Protein AF-A0A2T3IF01-F1 (afdb_monomer)

Mean predicted aligned error: 9.15 Å

Radius of gyration: 18.6 Å; Cα contacts (8 Å, |Δi|>4): 290; chains: 1; bounding box: 47×46×53 Å

InterPro domains:
  IPR059415 Domain of unknown function DUF8371 [PF28130] (29-90)

Nearest PDB structures (foldseek):
  1rpl-assembly1_A  TM=3.818E-01  e=1.673E-02  Rattus norvegicus
  5j0t-assembly1_A  TM=3.946E-01  e=1.189E-01  Homo sapiens
  4z6f-assembly1_A  TM=3.148E-01  e=7.636E-02  Homo sapiens
  4jwm-assembly1_A  TM=3.270E-01  e=1.350E-01  Homo sapiens
  6nky-assembly1_A  TM=3.144E-01  e=1.632E-01  Homo sapiens

pLDDT: mean 80.03, std 16.96, range [38.38, 96.44]

Foldseek 3Di:
DCLVVVVVPDDPPDPCVNVPFLNVLVVVLVVVCVVCVVPPQWDKDAQDDFAPGTFRIWIDRNPHTQATEHEDEAEPPDQLLVRLLVSVCVQPVRNVPPDDLDDDHAHAYEYEYEYEVDDLVVNVVSNVCSQVVSCVVVVWDKDFDDDDPFWTKIKTWDDCVVVVGDIDIHIYIYGYHYPCPCVVVVVVVVVVD

Structure (mmCIF, N/CA/C/O backbone):
data_AF-A0A2T3IF01-F1
#
_entry.id   AF-A0A2T3IF01-F1
#
loop_
_atom_site.group_PDB
_atom_site.id
_atom_site.type_symbol
_atom_site.label_atom_id
_atom_site.label_alt_id
_atom_site.label_comp_id
_atom_site.label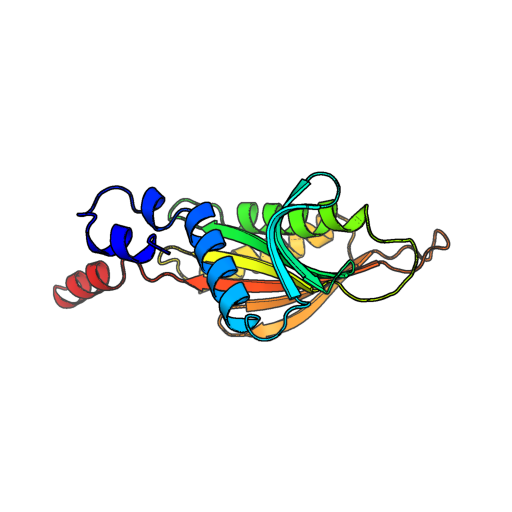_asym_id
_atom_site.label_entity_id
_atom_site.label_seq_id
_atom_site.pdbx_PDB_ins_code
_atom_site.Cartn_x
_atom_site.Cartn_y
_atom_site.Cartn_z
_atom_site.occupancy
_atom_site.B_iso_or_equiv
_atom_site.auth_seq_id
_atom_site.auth_comp_id
_atom_site.auth_asym_id
_atom_site.auth_atom_id
_atom_site.pdbx_PDB_model_num
ATOM 1 N N . ASN A 1 1 ? -5.914 -18.138 19.432 1.00 41.28 1 ASN A N 1
ATOM 2 C CA . ASN A 1 1 ? -7.135 -17.420 19.002 1.00 41.28 1 ASN A CA 1
ATOM 3 C C . ASN A 1 1 ? -7.819 -16.728 20.190 1.00 41.28 1 ASN A C 1
ATOM 5 O O . ASN A 1 1 ? -8.964 -17.024 20.481 1.00 41.28 1 ASN A O 1
ATOM 9 N N . ASN A 1 2 ? -7.128 -15.817 20.896 1.00 38.38 2 ASN A N 1
ATOM 10 C CA . ASN A 1 2 ? -7.666 -15.162 22.110 1.00 38.38 2 ASN A CA 1
ATOM 11 C C . ASN A 1 2 ? -7.619 -13.623 22.082 1.00 38.38 2 ASN A C 1
ATOM 13 O O . ASN A 1 2 ? -8.047 -12.986 23.041 1.00 38.38 2 ASN A O 1
ATOM 17 N N . THR A 1 3 ? -7.156 -13.010 20.991 1.00 47.34 3 THR A N 1
ATOM 18 C CA . THR A 1 3 ? -6.983 -11.552 20.898 1.00 47.34 3 THR A CA 1
ATOM 19 C C . THR A 1 3 ? -8.319 -10.808 21.006 1.00 47.34 3 THR A C 1
ATOM 21 O O . THR A 1 3 ? -8.426 -9.841 21.751 1.00 47.34 3 THR A O 1
ATOM 24 N N . LEU A 1 4 ? -9.383 -11.329 20.381 1.00 44.78 4 LEU A N 1
ATOM 25 C CA . LEU A 1 4 ? -10.731 -10.744 20.454 1.00 44.78 4 LEU A CA 1
ATOM 26 C C . LEU A 1 4 ? -11.347 -10.802 21.863 1.00 44.78 4 LEU A C 1
ATOM 28 O O . LEU A 1 4 ? -12.077 -9.896 22.259 1.00 44.78 4 LEU A O 1
ATOM 32 N N . TYR A 1 5 ? -11.031 -11.836 22.648 1.00 41.19 5 TYR A N 1
ATOM 33 C CA . TYR A 1 5 ? -11.588 -11.996 23.994 1.00 41.19 5 TYR A CA 1
ATOM 34 C C . TYR A 1 5 ? -10.959 -11.013 24.992 1.00 41.19 5 TYR A C 1
ATOM 36 O O . TYR A 1 5 ? -11.647 -10.491 25.870 1.00 41.19 5 TYR A O 1
ATOM 44 N N . ILE A 1 6 ? -9.673 -10.697 24.810 1.00 47.00 6 ILE A N 1
ATOM 45 C CA . ILE A 1 6 ? -8.942 -9.717 25.626 1.00 47.00 6 ILE A CA 1
ATOM 46 C C . ILE A 1 6 ? -9.474 -8.295 25.376 1.00 47.00 6 ILE A C 1
ATOM 48 O O . ILE A 1 6 ? -9.681 -7.550 26.334 1.00 47.00 6 ILE A O 1
ATOM 52 N N . ILE A 1 7 ? -9.807 -7.961 24.124 1.00 50.12 7 ILE A N 1
ATOM 53 C CA . ILE A 1 7 ? -10.360 -6.651 23.727 1.00 50.12 7 ILE A CA 1
ATOM 54 C C . ILE A 1 7 ? -11.724 -6.379 24.390 1.00 50.12 7 ILE A C 1
ATOM 56 O O . ILE A 1 7 ? -12.029 -5.245 24.752 1.00 50.12 7 ILE A O 1
ATOM 60 N N . SER A 1 8 ? -12.536 -7.418 24.621 1.00 47.28 8 SER A N 1
ATOM 61 C CA . SER A 1 8 ? -13.877 -7.266 25.215 1.00 47.28 8 SER A CA 1
ATOM 62 C C . SER A 1 8 ? -13.886 -6.921 26.713 1.00 47.28 8 SER A C 1
ATOM 64 O O . SER A 1 8 ? -14.905 -6.460 27.225 1.00 47.28 8 SER A O 1
ATOM 66 N N . LYS A 1 9 ? -12.769 -7.134 27.430 1.00 42.97 9 LYS A N 1
ATOM 67 C CA . LYS A 1 9 ? -12.685 -6.970 28.895 1.00 42.97 9 LYS A CA 1
ATOM 68 C C . LYS A 1 9 ? -11.785 -5.823 29.361 1.00 42.97 9 LYS A C 1
ATOM 70 O O . LYS A 1 9 ? -11.748 -5.533 30.558 1.00 42.97 9 LYS A O 1
ATOM 75 N N . SER A 1 10 ? -11.061 -5.155 28.466 1.00 42.31 10 SER A N 1
ATOM 76 C CA . SER A 1 10 ? -10.179 -4.049 28.841 1.00 42.31 10 SER A CA 1
ATOM 77 C C . SER A 1 10 ? -10.955 -2.736 28.979 1.00 42.31 10 SER A C 1
ATOM 79 O O . SER A 1 10 ? -11.203 -2.022 28.009 1.00 42.31 10 SER A O 1
ATOM 81 N N . ASN A 1 11 ? -11.310 -2.391 30.217 1.00 44.28 11 ASN A N 1
ATOM 82 C CA . ASN A 1 11 ? -11.810 -1.070 30.591 1.00 44.28 11 ASN A CA 1
ATOM 83 C C . ASN A 1 11 ? -10.796 0.026 30.203 1.00 44.28 11 ASN A C 1
ATOM 85 O O . ASN A 1 11 ? -9.778 0.189 30.868 1.00 44.28 11 ASN A O 1
ATOM 89 N N . LYS A 1 12 ? -11.093 0.790 29.143 1.00 47.25 12 LYS A N 1
ATOM 90 C CA . LYS A 1 12 ? -10.596 2.153 28.844 1.00 47.25 12 LYS A CA 1
ATOM 91 C C . LYS A 1 12 ? -9.077 2.435 28.952 1.00 47.25 12 LYS A C 1
ATOM 93 O O . LYS A 1 12 ? -8.704 3.602 29.037 1.00 47.25 12 LYS A O 1
ATOM 98 N N . LYS A 1 13 ? -8.189 1.434 28.922 1.00 46.44 13 LYS A N 1
ATOM 99 C CA . LYS A 1 13 ? -6.730 1.631 29.032 1.00 46.44 13 LYS A CA 1
ATOM 100 C C . LYS A 1 13 ? -5.999 1.168 27.766 1.00 46.44 13 LYS A C 1
ATOM 102 O O . LYS A 1 13 ? -5.998 -0.011 27.441 1.00 46.44 13 LYS A O 1
ATOM 107 N N . ASN A 1 14 ? -5.396 2.158 27.100 1.00 56.78 14 ASN A N 1
ATOM 108 C CA . ASN A 1 14 ? -4.598 2.146 25.868 1.00 56.78 14 ASN A CA 1
ATOM 109 C C . ASN A 1 14 ? -5.297 1.619 24.607 1.00 56.78 14 ASN A C 1
ATOM 111 O O . ASN A 1 14 ? -5.160 0.454 24.235 1.00 56.78 14 ASN A O 1
ATOM 115 N N . LYS A 1 15 ? -5.963 2.538 23.887 1.00 62.31 15 LYS A N 1
ATOM 116 C CA . LYS A 1 15 ? -6.367 2.352 22.480 1.00 62.31 15 LYS A CA 1
ATOM 117 C C . LYS A 1 15 ? -5.200 1.817 21.643 1.00 62.31 15 LYS A C 1
ATOM 11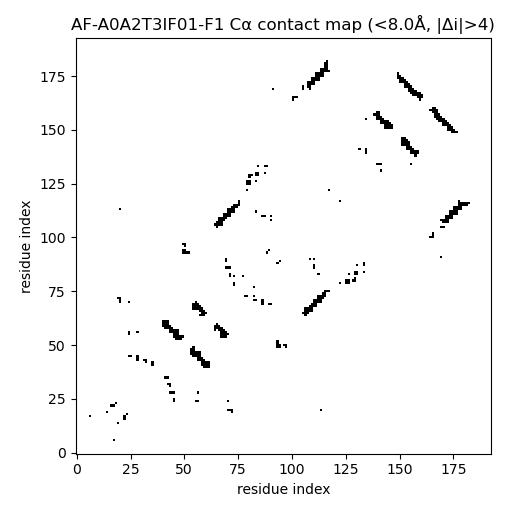9 O O . LYS A 1 15 ? -5.382 0.840 20.930 1.00 62.31 15 LYS A O 1
ATOM 124 N N . ASP A 1 16 ? -4.001 2.347 21.866 1.00 61.00 16 ASP A N 1
ATOM 125 C CA . ASP A 1 16 ? -2.761 1.917 21.210 1.00 61.00 16 ASP A CA 1
ATOM 126 C C . ASP A 1 16 ? -2.399 0.448 21.477 1.00 61.00 16 ASP A C 1
ATOM 128 O O . ASP A 1 16 ? -1.763 -0.191 20.648 1.00 61.00 16 ASP A O 1
ATOM 132 N N . PHE A 1 17 ? -2.823 -0.119 22.614 1.00 64.75 17 PHE A N 1
ATOM 133 C CA . PHE A 1 17 ? -2.580 -1.529 22.919 1.00 64.75 17 PHE A CA 1
ATOM 134 C C . PHE A 1 17 ? -3.568 -2.438 22.185 1.00 64.75 17 PHE A C 1
ATOM 136 O O . PHE A 1 17 ? -3.171 -3.470 21.669 1.00 64.75 17 PHE A O 1
ATOM 143 N N . SER A 1 18 ? -4.850 -2.075 22.093 1.00 68.81 18 SER A N 1
ATOM 144 C CA . SER A 1 18 ? -5.860 -2.929 21.433 1.00 68.81 18 SER A CA 1
ATOM 145 C C . SER A 1 18 ? -5.932 -2.728 19.915 1.00 68.81 18 SER A C 1
ATOM 147 O O . SER A 1 18 ? -6.250 -3.661 19.185 1.00 68.81 18 SER A O 1
ATOM 149 N N . PHE A 1 19 ? -5.603 -1.525 19.446 1.00 77.12 19 PHE A N 1
ATOM 150 C CA . PHE A 1 19 ? -5.654 -1.098 18.046 1.00 77.12 19 PHE A CA 1
ATOM 151 C C . PHE A 1 19 ? -4.283 -0.628 17.546 1.00 77.12 19 PHE A C 1
ATOM 153 O O . PHE A 1 19 ? -4.200 0.253 16.690 1.00 77.12 19 PHE A O 1
ATOM 160 N N . GLY A 1 20 ? -3.210 -1.179 18.115 1.00 84.56 20 GLY A N 1
ATOM 161 C CA . GLY A 1 20 ? -1.853 -0.983 17.619 1.00 84.56 20 GLY A CA 1
ATOM 162 C C . GLY A 1 20 ? -1.652 -1.652 16.258 1.00 84.56 20 GLY A C 1
ATOM 163 O O . GLY A 1 20 ? -2.322 -2.635 15.938 1.00 84.56 20 GLY A O 1
ATOM 164 N N . GLU A 1 21 ? -0.711 -1.127 15.473 1.00 87.38 21 GLU A N 1
ATOM 165 C CA . GLU A 1 21 ? -0.391 -1.601 14.116 1.00 87.38 21 GLU A CA 1
ATOM 166 C C . GLU A 1 21 ? -0.150 -3.119 14.070 1.00 87.38 21 GLU A C 1
ATOM 168 O O . GLU A 1 21 ? -0.809 -3.817 13.305 1.00 87.38 21 GLU A O 1
ATOM 173 N N . GLU A 1 22 ? 0.686 -3.653 14.966 1.00 87.44 22 GLU A N 1
ATOM 174 C CA . GLU A 1 22 ? 0.989 -5.091 15.062 1.00 87.44 22 GLU A CA 1
ATOM 175 C C . GLU A 1 22 ? -0.267 -5.953 15.283 1.00 87.44 22 GLU A C 1
ATOM 177 O O . GLU A 1 22 ? -0.445 -7.005 14.659 1.00 87.44 22 GLU A O 1
ATOM 182 N N . ASN A 1 23 ? -1.181 -5.489 16.140 1.00 88.81 23 ASN A N 1
ATOM 183 C CA . ASN A 1 23 ? -2.416 -6.204 16.444 1.00 88.81 23 ASN A CA 1
ATOM 184 C C . ASN A 1 23 ? -3.388 -6.177 15.263 1.00 88.81 23 ASN A C 1
ATOM 186 O O . ASN A 1 23 ? -3.971 -7.210 14.926 1.00 88.81 23 ASN A O 1
ATOM 190 N N . LEU A 1 24 ? -3.530 -5.030 14.597 1.00 91.38 24 LEU A N 1
ATOM 191 C CA . LEU A 1 24 ? -4.378 -4.888 13.412 1.00 91.38 24 LEU A CA 1
ATOM 192 C C . LEU A 1 24 ? -3.858 -5.739 12.247 1.00 91.38 24 LEU A C 1
ATOM 194 O O . LEU A 1 24 ? -4.627 -6.478 11.627 1.00 91.38 24 LEU A O 1
ATOM 198 N N . THR A 1 25 ? -2.547 -5.722 12.016 1.00 91.56 25 THR A N 1
ATOM 199 C CA . THR A 1 25 ? -1.868 -6.584 11.041 1.00 91.56 25 THR A CA 1
ATOM 200 C C . THR A 1 25 ? -2.069 -8.065 11.367 1.00 91.56 25 THR A C 1
ATOM 202 O O . THR A 1 25 ? -2.388 -8.862 10.484 1.00 91.56 25 THR A O 1
ATOM 205 N N . SER A 1 26 ? -1.964 -8.453 12.640 1.00 90.25 26 SER A N 1
ATOM 206 C CA . SER A 1 26 ? -2.179 -9.839 13.076 1.00 90.25 26 SER A CA 1
ATOM 207 C C . SER A 1 26 ? -3.622 -10.310 12.871 1.00 90.25 26 SER A C 1
ATOM 209 O O . SER A 1 26 ? -3.854 -11.464 12.490 1.00 90.25 26 SER A O 1
ATOM 211 N N . ILE A 1 27 ? -4.603 -9.427 13.088 1.00 91.56 27 ILE A N 1
ATOM 212 C CA . ILE A 1 27 ? -6.017 -9.694 12.794 1.00 91.56 27 ILE A CA 1
ATOM 213 C C . ILE A 1 27 ? -6.213 -9.872 11.284 1.00 91.56 27 ILE A C 1
ATOM 215 O O . ILE A 1 27 ? -6.811 -10.865 10.865 1.00 91.56 27 ILE A O 1
ATOM 219 N N . LEU A 1 28 ? -5.660 -8.968 10.468 1.00 94.06 28 LEU A N 1
ATOM 220 C CA . LEU A 1 28 ? -5.716 -9.054 9.007 1.00 94.06 28 LEU A CA 1
ATOM 221 C C . LEU A 1 28 ? -5.142 -10.385 8.502 1.00 94.06 28 LEU A C 1
ATOM 223 O O . LEU A 1 28 ? -5.813 -11.114 7.772 1.00 94.06 28 LEU A O 1
ATOM 227 N N . ALA A 1 29 ? -3.939 -10.747 8.946 1.00 93.88 29 ALA A N 1
ATOM 228 C CA . ALA A 1 29 ? -3.300 -12.002 8.569 1.00 93.88 29 ALA A CA 1
ATOM 229 C C . ALA A 1 29 ? -4.118 -13.227 9.006 1.00 93.88 29 ALA A C 1
ATOM 231 O O . ALA A 1 29 ? -4.241 -14.195 8.256 1.00 93.88 29 ALA A O 1
ATOM 232 N N . SER A 1 30 ? -4.718 -13.191 10.199 1.00 93.06 30 SER A N 1
ATOM 233 C CA . SER A 1 30 ? -5.570 -14.280 10.693 1.00 93.06 30 SER A CA 1
ATOM 234 C C . SER A 1 30 ? -6.831 -14.453 9.845 1.00 93.06 30 SER A C 1
ATOM 236 O O . SER A 1 30 ? -7.195 -15.584 9.520 1.00 93.06 30 SER A O 1
ATOM 238 N N . ASN A 1 31 ? -7.459 -13.353 9.423 1.00 94.06 31 ASN A N 1
ATOM 239 C CA . ASN A 1 31 ? -8.606 -13.395 8.517 1.00 94.06 31 ASN A CA 1
ATOM 240 C C . ASN A 1 31 ? -8.215 -13.940 7.139 1.00 94.06 31 ASN A C 1
ATOM 242 O O . ASN A 1 31 ? -8.904 -14.812 6.615 1.00 94.06 31 ASN A O 1
ATOM 246 N N . LEU A 1 32 ? -7.074 -13.514 6.589 1.00 94.25 32 LEU A N 1
ATOM 247 C CA . LEU A 1 32 ? -6.551 -14.054 5.330 1.00 94.25 32 LEU A CA 1
ATOM 248 C C . LEU A 1 32 ? -6.287 -15.564 5.422 1.00 94.25 32 LEU A C 1
ATOM 250 O O . LEU A 1 32 ? -6.665 -16.307 4.520 1.00 94.25 32 LEU A O 1
ATOM 254 N N . ARG A 1 33 ? -5.721 -16.054 6.535 1.00 93.81 33 ARG A N 1
ATOM 255 C CA . ARG A 1 33 ? -5.561 -17.503 6.774 1.00 93.81 33 ARG A CA 1
ATOM 256 C C . ARG A 1 33 ? -6.896 -18.238 6.793 1.00 93.81 33 ARG A C 1
ATOM 258 O O . ARG A 1 33 ? -6.969 -19.359 6.304 1.00 93.81 33 ARG A O 1
ATOM 265 N N . CYS A 1 34 ? -7.939 -17.627 7.353 1.00 92.81 34 CYS A N 1
ATOM 266 C CA . CYS A 1 34 ? -9.275 -18.218 7.358 1.00 92.81 34 CYS A CA 1
ATOM 267 C C . CYS A 1 34 ? -9.872 -18.272 5.946 1.00 92.81 34 CYS A C 1
ATOM 269 O O . CYS A 1 34 ? -10.428 -19.301 5.574 1.00 92.81 34 CYS A O 1
ATOM 271 N N . ILE A 1 35 ? -9.709 -17.210 5.150 1.00 92.88 35 ILE A N 1
ATOM 272 C CA . ILE A 1 35 ? -10.153 -17.164 3.746 1.00 92.88 35 ILE A CA 1
ATOM 273 C C . ILE A 1 35 ? -9.466 -18.265 2.929 1.00 92.88 35 ILE A C 1
ATOM 275 O O . ILE A 1 35 ? -10.117 -18.976 2.170 1.00 92.88 35 ILE A O 1
ATOM 279 N N . TYR A 1 36 ? -8.161 -18.456 3.127 1.00 91.75 36 TYR A N 1
ATOM 280 C CA . TYR A 1 36 ? -7.379 -19.465 2.411 1.00 91.75 36 TYR A CA 1
ATOM 281 C C . TYR A 1 36 ? -7.345 -20.838 3.086 1.00 91.75 36 TYR A C 1
ATOM 283 O O . TYR A 1 36 ? -6.585 -21.700 2.654 1.00 91.75 36 TYR A O 1
ATOM 291 N N . LYS A 1 37 ? -8.170 -21.084 4.109 1.00 89.19 37 LYS A N 1
ATOM 292 C CA . LYS A 1 37 ? -8.121 -22.315 4.915 1.00 89.19 37 LYS A CA 1
ATOM 293 C C . LYS A 1 37 ? -8.207 -23.593 4.073 1.00 89.19 37 LYS A C 1
ATOM 295 O O . LYS A 1 37 ? -7.514 -24.565 4.362 1.00 89.19 37 LYS A O 1
ATOM 300 N N . GLU A 1 38 ? -9.039 -23.582 3.035 1.00 89.81 38 GLU A N 1
ATOM 301 C CA . GLU A 1 38 ? -9.240 -24.738 2.153 1.00 89.81 38 GLU A CA 1
ATOM 302 C C . GLU A 1 38 ? -8.152 -24.855 1.067 1.00 89.81 38 GLU A C 1
ATOM 304 O O . GLU A 1 38 ? -7.983 -25.912 0.459 1.00 89.81 38 GLU A O 1
ATOM 309 N N . ASN A 1 39 ? -7.355 -23.802 0.847 1.00 88.88 39 ASN A N 1
ATOM 310 C CA . ASN A 1 39 ? -6.243 -23.810 -0.099 1.00 88.88 39 ASN A CA 1
ATOM 311 C C . ASN A 1 39 ? -4.912 -24.054 0.623 1.00 88.88 39 ASN A C 1
ATOM 313 O O . ASN A 1 39 ? -4.190 -23.126 0.984 1.00 88.88 39 ASN A O 1
ATOM 317 N N . LYS A 1 40 ? -4.557 -25.334 0.780 1.00 84.44 40 LYS A N 1
ATOM 318 C CA . LYS A 1 40 ? -3.355 -25.774 1.513 1.00 84.44 40 LYS A CA 1
ATOM 319 C C . LYS A 1 40 ? -2.026 -25.270 0.943 1.00 84.44 40 LYS A C 1
ATOM 321 O O . LYS A 1 40 ? -1.023 -25.332 1.645 1.00 84.44 40 LYS A O 1
ATOM 326 N N . ASN A 1 41 ? -2.012 -24.796 -0.302 1.00 90.00 41 ASN A N 1
ATOM 327 C CA . ASN A 1 41 ? -0.801 -24.301 -0.949 1.00 90.00 41 ASN A CA 1
ATOM 328 C C . ASN A 1 41 ? -0.563 -22.809 -0.686 1.00 90.00 41 ASN A C 1
ATOM 330 O O . ASN A 1 41 ? 0.534 -22.328 -0.969 1.00 90.00 41 ASN A O 1
ATOM 334 N N . ILE A 1 42 ? -1.572 -22.082 -0.185 1.00 92.19 42 ILE A N 1
ATOM 335 C CA . ILE A 1 42 ? -1.450 -20.665 0.150 1.00 92.19 42 ILE A CA 1
ATOM 336 C C . ILE A 1 42 ? -1.064 -20.517 1.620 1.00 92.19 42 ILE A C 1
ATOM 338 O O . ILE A 1 42 ? -1.751 -20.989 2.526 1.00 92.19 42 ILE A O 1
ATOM 342 N N . HIS A 1 43 ? 0.032 -19.809 1.860 1.00 92.62 43 HIS A N 1
ATOM 343 C CA . HIS A 1 43 ? 0.549 -19.523 3.188 1.00 92.62 43 HIS A CA 1
ATOM 344 C C . HIS A 1 43 ? 0.571 -18.021 3.435 1.00 92.62 43 HIS A C 1
ATOM 346 O O . HIS A 1 43 ? 1.015 -17.247 2.591 1.00 92.62 43 HIS A O 1
ATOM 352 N N . VAL A 1 44 ? 0.106 -17.624 4.620 1.00 93.25 44 VAL A N 1
ATOM 353 C CA . VAL A 1 44 ? 0.086 -16.230 5.071 1.00 93.25 44 VAL A CA 1
ATOM 354 C C . VAL A 1 44 ? 0.965 -16.106 6.309 1.00 93.25 44 VAL A C 1
ATOM 356 O O . VAL A 1 44 ? 0.641 -16.639 7.379 1.00 93.25 44 VAL A O 1
ATOM 359 N N . THR A 1 45 ? 2.073 -15.391 6.175 1.00 91.19 45 THR A N 1
ATOM 360 C CA . THR A 1 45 ? 3.071 -15.185 7.230 1.00 91.19 45 THR A CA 1
ATOM 361 C C . THR A 1 45 ? 3.137 -13.716 7.617 1.00 91.19 45 THR A C 1
ATOM 363 O O . THR A 1 45 ? 3.069 -12.853 6.747 1.00 91.19 45 THR A O 1
ATOM 366 N N . CYS A 1 46 ? 3.274 -13.438 8.913 1.00 90.44 46 CYS A N 1
ATOM 367 C CA . CYS A 1 46 ? 3.543 -12.086 9.401 1.00 90.44 46 CYS A CA 1
ATOM 368 C C . CYS A 1 46 ? 5.050 -11.893 9.551 1.00 90.44 46 CYS A C 1
ATOM 370 O O . CYS A 1 46 ? 5.757 -12.868 9.816 1.00 90.44 46 CYS A O 1
ATOM 372 N N . GLU A 1 47 ? 5.516 -10.654 9.412 1.00 82.69 47 GLU A N 1
ATOM 373 C CA . GLU A 1 47 ? 6.920 -10.276 9.615 1.00 82.69 47 GLU A CA 1
ATOM 374 C C . GLU A 1 47 ? 7.939 -11.118 8.825 1.00 82.69 47 GLU A C 1
ATOM 376 O O . GLU A 1 47 ? 9.066 -11.356 9.273 1.00 82.69 47 GLU A O 1
ATOM 381 N N . ALA A 1 48 ? 7.544 -11.604 7.650 1.00 76.62 48 ALA A N 1
ATOM 382 C CA . ALA A 1 48 ? 8.423 -12.403 6.813 1.00 76.62 48 ALA A CA 1
ATOM 383 C C . ALA A 1 48 ? 9.600 -11.553 6.323 1.00 76.62 48 ALA A C 1
ATOM 385 O O . ALA A 1 48 ? 9.431 -10.383 5.978 1.00 76.62 48 ALA A O 1
ATOM 386 N N . VAL A 1 49 ? 10.793 -12.146 6.283 1.00 71.12 49 VAL A N 1
ATOM 387 C CA . VAL A 1 49 ? 11.969 -11.498 5.693 1.00 71.12 49 VAL A CA 1
ATOM 388 C C . VAL A 1 49 ? 11.785 -11.461 4.177 1.00 71.12 49 VAL A C 1
ATOM 390 O O . VAL A 1 49 ? 11.678 -12.510 3.541 1.00 71.12 49 VAL A O 1
ATOM 393 N N . VAL A 1 50 ? 11.749 -10.258 3.603 1.00 67.31 50 VAL A N 1
ATOM 394 C CA . VAL A 1 50 ? 11.602 -10.028 2.161 1.00 67.31 50 VAL A CA 1
ATOM 395 C C . VAL A 1 50 ? 12.581 -8.946 1.714 1.00 67.31 50 VAL A C 1
ATOM 397 O O . VAL A 1 50 ? 12.552 -7.824 2.225 1.00 67.31 50 VAL A O 1
ATOM 400 N N . GLY A 1 51 ? 13.453 -9.272 0.755 1.00 65.69 51 GLY A N 1
ATOM 401 C CA . GLY A 1 51 ? 14.524 -8.359 0.343 1.00 65.69 51 GLY A CA 1
ATOM 402 C C . GLY A 1 51 ? 15.438 -8.023 1.513 1.00 65.69 51 GLY A C 1
ATOM 403 O O . GLY A 1 51 ? 15.823 -8.901 2.284 1.00 65.69 51 GLY A O 1
ATOM 404 N N . ASN A 1 52 ? 15.702 -6.727 1.673 1.00 65.81 52 ASN A N 1
ATOM 405 C CA . ASN A 1 52 ? 16.499 -6.173 2.770 1.00 65.81 52 ASN A CA 1
ATOM 406 C C . ASN A 1 52 ? 15.655 -5.779 3.998 1.00 65.81 52 ASN A C 1
ATOM 408 O O . ASN A 1 52 ? 16.099 -4.983 4.825 1.00 65.81 52 ASN A O 1
ATOM 412 N N . GLY A 1 53 ? 14.414 -6.264 4.119 1.00 72.25 53 GLY A N 1
ATOM 413 C CA . GLY A 1 53 ? 13.519 -5.881 5.210 1.00 72.25 53 GLY A CA 1
ATOM 414 C C . GLY A 1 53 ? 12.561 -6.982 5.652 1.00 72.25 53 GLY A C 1
ATOM 415 O O . GLY A 1 53 ? 12.715 -8.152 5.310 1.00 72.25 53 GLY A O 1
ATOM 416 N N . ARG A 1 54 ? 11.564 -6.587 6.449 1.00 81.88 54 ARG A N 1
ATOM 417 C CA . ARG A 1 54 ? 10.441 -7.437 6.861 1.00 81.88 54 ARG A CA 1
ATOM 418 C C . ARG A 1 54 ? 9.150 -6.835 6.324 1.00 81.88 54 ARG A C 1
ATOM 420 O O . ARG A 1 54 ? 8.993 -5.617 6.377 1.00 81.88 54 ARG A O 1
ATOM 427 N N . SER A 1 55 ? 8.273 -7.669 5.785 1.00 84.56 55 SER A N 1
ATOM 428 C CA . SER A 1 55 ? 6.921 -7.272 5.382 1.00 84.56 55 SER A CA 1
ATOM 429 C C . SER A 1 55 ? 5.942 -7.517 6.522 1.00 84.56 55 SER A C 1
ATOM 431 O O . SER A 1 55 ? 6.052 -8.556 7.180 1.00 84.56 55 SER A O 1
ATOM 433 N N . ASP A 1 56 ? 4.936 -6.664 6.683 1.00 90.81 56 ASP A N 1
ATOM 434 C CA . ASP A 1 56 ? 3.894 -6.870 7.695 1.00 90.81 56 ASP A CA 1
ATOM 435 C C . ASP A 1 56 ? 3.110 -8.168 7.453 1.00 90.81 56 ASP A C 1
ATOM 437 O O . ASP A 1 56 ? 2.994 -9.000 8.358 1.00 90.81 56 ASP A O 1
ATOM 441 N N . VAL A 1 57 ? 2.646 -8.396 6.216 1.00 92.69 57 VAL A N 1
ATOM 442 C CA . VAL A 1 57 ? 2.035 -9.669 5.793 1.00 92.69 57 VAL A CA 1
ATOM 443 C C . VAL A 1 57 ? 2.563 -10.097 4.429 1.00 92.69 57 VAL A C 1
ATOM 445 O O . VAL A 1 57 ? 2.564 -9.327 3.473 1.00 92.69 57 VAL A O 1
ATOM 448 N N . HIS A 1 58 ? 2.936 -11.368 4.315 1.00 91.44 58 HIS A N 1
ATOM 449 C CA . HIS A 1 58 ? 3.399 -11.989 3.077 1.00 91.44 58 HIS A CA 1
ATOM 450 C C . HIS A 1 58 ? 2.510 -13.180 2.729 1.00 91.44 58 HIS A C 1
ATOM 452 O O . HIS A 1 58 ? 2.243 -14.034 3.579 1.00 91.44 58 HIS A O 1
AT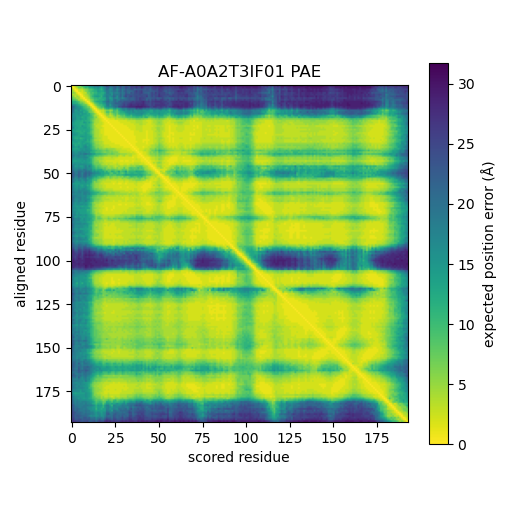OM 458 N N . ILE A 1 59 ? 2.037 -13.221 1.484 1.00 91.44 59 ILE A N 1
ATOM 459 C CA . ILE A 1 59 ? 1.170 -14.268 0.947 1.00 91.44 59 ILE A CA 1
ATOM 460 C C . ILE A 1 59 ? 1.936 -15.034 -0.130 1.00 91.44 59 ILE A C 1
ATOM 462 O O . ILE A 1 59 ? 2.324 -14.467 -1.155 1.00 91.44 59 ILE A O 1
ATOM 466 N N . ASN A 1 60 ? 2.116 -16.333 0.086 1.00 90.12 60 ASN A N 1
ATOM 467 C CA . ASN A 1 60 ? 2.886 -17.219 -0.784 1.00 90.12 60 ASN A CA 1
ATOM 468 C C . ASN A 1 60 ? 2.033 -18.388 -1.279 1.00 90.12 60 ASN A C 1
ATOM 470 O O . ASN A 1 60 ? 1.195 -18.891 -0.541 1.00 90.12 60 ASN A O 1
ATOM 474 N N . LEU A 1 61 ? 2.283 -18.839 -2.507 1.00 88.81 61 LEU A N 1
ATOM 475 C CA . LEU A 1 61 ? 1.795 -20.093 -3.075 1.00 88.81 61 LEU A CA 1
ATOM 476 C C . LEU A 1 61 ? 2.996 -21.012 -3.311 1.00 88.81 61 LEU A C 1
ATOM 478 O O . LEU A 1 61 ? 3.724 -20.846 -4.294 1.00 88.81 61 LEU A O 1
ATOM 482 N N . GLY A 1 62 ? 3.237 -21.954 -2.399 1.00 85.19 62 GLY A N 1
ATOM 483 C CA . GLY A 1 62 ? 4.498 -22.702 -2.371 1.00 85.19 62 GLY A CA 1
ATOM 484 C C . GLY A 1 62 ? 5.701 -21.754 -2.249 1.00 85.19 62 GLY A C 1
ATOM 485 O O . GLY A 1 62 ? 5.781 -20.983 -1.298 1.00 85.19 62 GLY A O 1
ATOM 486 N N . SER A 1 63 ? 6.616 -21.781 -3.223 1.00 79.75 63 SER A N 1
ATOM 487 C CA . SER A 1 63 ? 7.779 -20.876 -3.288 1.00 79.75 63 SER A CA 1
ATOM 488 C C . SER A 1 63 ? 7.502 -19.534 -3.979 1.00 79.75 63 SER A C 1
ATOM 490 O O . SER A 1 63 ? 8.380 -18.673 -4.017 1.00 79.75 63 SER A O 1
ATOM 492 N N . LYS A 1 64 ? 6.307 -19.339 -4.554 1.00 83.50 64 LYS A N 1
ATOM 493 C CA . LYS A 1 64 ? 5.964 -18.131 -5.308 1.00 83.50 64 LYS A CA 1
ATOM 494 C C . LYS A 1 64 ? 5.292 -17.100 -4.405 1.00 83.50 64 LYS A C 1
ATOM 496 O O . LYS A 1 64 ? 4.233 -17.376 -3.848 1.00 83.50 64 LYS A O 1
ATOM 501 N N . THR A 1 65 ? 5.810 -15.876 -4.378 1.00 84.62 65 THR A N 1
ATOM 502 C CA . THR A 1 65 ? 5.088 -14.749 -3.777 1.00 84.62 65 THR A CA 1
ATOM 503 C C . THR A 1 65 ? 3.863 -14.379 -4.611 1.00 84.62 65 THR A C 1
ATOM 505 O O . THR A 1 65 ? 3.974 -14.133 -5.813 1.00 84.62 65 THR A O 1
ATOM 508 N N . LEU A 1 66 ? 2.692 -14.343 -3.974 1.00 86.44 66 LEU A N 1
ATOM 509 C CA . LEU A 1 66 ? 1.453 -13.852 -4.579 1.00 86.44 66 LEU A CA 1
ATOM 510 C C . LEU A 1 66 ? 1.229 -12.377 -4.271 1.00 86.44 66 LEU A C 1
ATOM 512 O O . LEU A 1 66 ? 0.911 -11.605 -5.167 1.00 86.44 66 LEU A O 1
ATOM 516 N N . GLY A 1 67 ? 1.407 -11.993 -3.011 1.00 88.50 67 GLY A N 1
ATOM 517 C CA . GLY A 1 67 ? 1.084 -10.647 -2.577 1.00 88.50 67 GLY A CA 1
ATOM 518 C C . GLY A 1 67 ? 1.770 -10.278 -1.283 1.00 88.50 67 GLY A C 1
ATOM 519 O O . GLY A 1 67 ? 2.165 -11.140 -0.490 1.00 88.50 67 GLY A O 1
ATOM 520 N N . ILE A 1 68 ? 1.934 -8.978 -1.097 1.00 90.31 68 ILE A N 1
ATOM 521 C CA . ILE A 1 68 ? 2.614 -8.419 0.057 1.00 90.31 68 ILE A CA 1
ATOM 522 C C . ILE A 1 68 ? 1.831 -7.221 0.549 1.00 90.31 68 ILE A C 1
ATOM 524 O O . ILE A 1 68 ? 1.389 -6.392 -0.245 1.00 90.31 68 ILE A O 1
ATOM 528 N N . ILE A 1 69 ? 1.648 -7.157 1.860 1.00 93.12 69 ILE A N 1
ATOM 529 C CA . ILE A 1 69 ? 0.893 -6.108 2.518 1.00 93.12 69 ILE A CA 1
ATOM 530 C C . ILE A 1 69 ? 1.829 -5.367 3.461 1.00 93.12 69 ILE A C 1
ATOM 532 O O . ILE A 1 69 ? 2.475 -5.991 4.303 1.00 93.12 69 ILE A O 1
ATOM 536 N N . GLU A 1 70 ? 1.857 -4.046 3.325 1.00 93.88 70 GLU A N 1
ATOM 537 C CA . GLU A 1 70 ? 2.366 -3.123 4.336 1.00 93.88 70 GLU A CA 1
ATOM 538 C C . GLU A 1 70 ? 1.164 -2.410 4.958 1.00 93.88 70 GLU A C 1
ATOM 540 O O . GLU A 1 70 ? 0.246 -1.977 4.254 1.00 93.88 70 GLU A O 1
ATOM 545 N N . ALA A 1 71 ? 1.151 -2.292 6.276 1.00 94.69 71 ALA A N 1
ATOM 546 C CA . ALA A 1 71 ? 0.103 -1.632 7.023 1.00 94.69 71 ALA A CA 1
ATOM 547 C C . ALA A 1 71 ? 0.670 -0.449 7.807 1.00 94.69 71 ALA A C 1
ATOM 549 O O . ALA A 1 71 ? 1.804 -0.480 8.275 1.00 94.69 71 ALA A O 1
ATOM 550 N N . LYS A 1 72 ? -0.119 0.616 7.964 1.00 94.81 72 LYS A N 1
ATOM 551 C CA . LYS A 1 72 ? 0.239 1.739 8.839 1.00 94.81 72 LYS A CA 1
ATOM 552 C C . LYS A 1 72 ? -0.938 2.221 9.663 1.00 94.81 72 LYS A C 1
ATOM 554 O O . LYS A 1 72 ? -2.047 2.363 9.145 1.00 94.81 72 LYS A O 1
ATOM 559 N N . LEU A 1 73 ? -0.675 2.542 10.928 1.00 92.69 73 LEU A N 1
ATOM 560 C CA . LEU A 1 73 ? -1.644 3.183 11.813 1.00 92.69 73 LEU A CA 1
ATOM 561 C C . LEU A 1 73 ? -1.574 4.720 11.729 1.00 92.69 73 LEU A C 1
ATOM 563 O O . LEU A 1 73 ? -0.603 5.375 12.115 1.00 92.69 73 LEU A O 1
ATOM 567 N N . LEU A 1 74 ? -2.666 5.328 11.277 1.00 91.81 74 LEU A N 1
ATOM 568 C CA . LEU A 1 74 ? -2.895 6.767 11.240 1.00 91.81 74 LEU A CA 1
ATOM 569 C C . LEU A 1 74 ? -3.681 7.221 12.482 1.00 91.81 74 LEU A C 1
ATOM 571 O O . LEU A 1 74 ? -4.866 7.549 12.395 1.00 91.81 74 LEU A O 1
ATOM 575 N N . ALA A 1 75 ? -3.002 7.277 13.630 1.00 85.75 75 ALA A N 1
ATOM 576 C CA . ALA A 1 75 ? -3.526 7.871 14.863 1.00 85.75 75 ALA A CA 1
ATOM 577 C C . ALA A 1 75 ? -3.776 9.391 14.725 1.00 85.75 75 ALA A C 1
ATOM 579 O O . ALA A 1 75 ? -3.345 10.020 13.751 1.00 85.75 75 ALA A O 1
ATOM 580 N N . ASP A 1 76 ? -4.447 10.006 15.706 1.00 80.25 76 ASP A N 1
ATOM 581 C CA . ASP A 1 76 ? -4.928 11.400 15.655 1.00 80.25 76 ASP A CA 1
ATOM 582 C C . ASP A 1 76 ? -3.864 12.399 15.165 1.00 80.25 76 ASP A C 1
ATOM 584 O O . ASP A 1 76 ? -4.097 13.137 14.205 1.00 80.25 76 ASP A O 1
ATOM 588 N N . ASN A 1 77 ? -2.647 12.316 15.710 1.00 82.50 77 ASN A N 1
ATOM 589 C CA . ASN A 1 77 ? -1.533 13.220 15.393 1.00 82.50 77 ASN A CA 1
ATOM 590 C C . ASN A 1 77 ? -0.594 12.712 14.282 1.00 82.50 77 ASN A C 1
ATOM 592 O O . ASN A 1 77 ? 0.423 13.343 13.989 1.00 82.50 77 ASN A O 1
ATOM 596 N N . SER A 1 78 ? -0.902 11.577 13.647 1.00 87.25 78 SER A N 1
ATOM 597 C CA . SER A 1 78 ? -0.081 11.048 12.557 1.00 87.25 78 SER A CA 1
ATOM 598 C C . SER 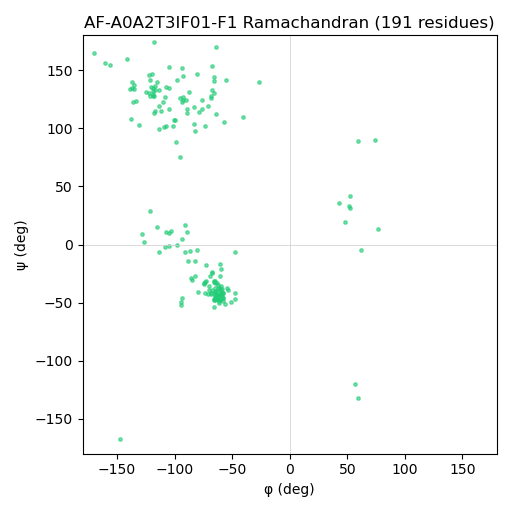A 1 78 ? -0.110 11.973 11.341 1.00 87.25 78 SER A C 1
ATOM 600 O O . SER A 1 78 ? -1.180 12.327 10.831 1.00 87.25 78 SER A O 1
ATOM 602 N N . ASN A 1 79 ? 1.078 12.295 10.825 1.00 92.50 79 ASN A N 1
ATOM 603 C CA . ASN A 1 79 ? 1.243 12.943 9.529 1.00 92.50 79 ASN A CA 1
ATOM 604 C C . ASN A 1 79 ? 0.959 11.924 8.412 1.00 92.50 79 ASN A C 1
ATOM 606 O O . ASN A 1 79 ? 1.801 11.078 8.104 1.00 92.50 79 ASN A O 1
ATOM 610 N N . VAL A 1 80 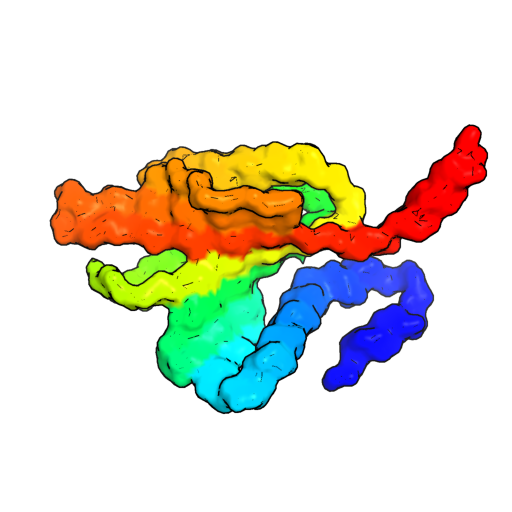? -0.238 12.014 7.828 1.00 93.31 80 VAL A N 1
ATOM 611 C CA . VAL A 1 80 ? -0.749 11.079 6.814 1.00 93.31 80 VAL A CA 1
ATOM 612 C C . VAL A 1 80 ? 0.165 11.006 5.595 1.00 93.31 80 VAL A C 1
ATOM 614 O O . VAL A 1 80 ? 0.482 9.908 5.144 1.00 93.31 80 VAL A O 1
ATOM 617 N N . GLU A 1 81 ? 0.615 12.151 5.078 1.00 94.62 81 GLU A N 1
ATOM 618 C CA . GLU A 1 81 ? 1.457 12.194 3.879 1.00 94.62 81 GLU A CA 1
ATOM 619 C C . GLU A 1 81 ? 2.790 11.478 4.123 1.00 94.62 81 GLU A C 1
ATOM 621 O O . GLU A 1 81 ? 3.186 10.612 3.343 1.00 94.62 81 GLU A O 1
ATOM 626 N N . LYS A 1 82 ? 3.449 11.772 5.252 1.00 94.94 82 LYS A N 1
ATOM 627 C CA . LYS A 1 82 ? 4.716 11.133 5.630 1.00 94.94 82 LYS A CA 1
ATOM 628 C C . LYS A 1 82 ? 4.560 9.624 5.826 1.00 94.94 82 LYS A C 1
ATOM 630 O O . LYS A 1 82 ? 5.381 8.868 5.318 1.00 94.94 82 LYS A O 1
ATOM 635 N N . GLN A 1 83 ? 3.528 9.187 6.549 1.00 95.12 83 GLN A N 1
ATOM 636 C CA . GLN A 1 83 ? 3.289 7.761 6.803 1.00 95.12 83 GLN A CA 1
ATOM 637 C C . GLN A 1 83 ? 2.993 7.000 5.508 1.00 95.12 83 GLN A C 1
ATOM 639 O O . GLN A 1 83 ? 3.599 5.964 5.251 1.00 95.12 83 GLN A O 1
ATOM 644 N N . THR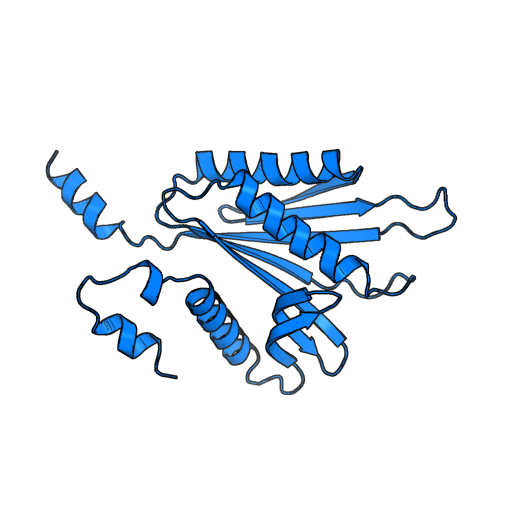 A 1 84 ? 2.141 7.567 4.649 1.00 96.06 84 THR A N 1
ATOM 645 C CA . THR A 1 84 ? 1.824 6.992 3.335 1.00 96.06 84 THR A CA 1
ATOM 646 C C . THR A 1 84 ? 3.080 6.886 2.475 1.00 96.06 84 THR A C 1
ATOM 648 O O . THR A 1 84 ? 3.366 5.826 1.927 1.00 96.06 84 THR A O 1
ATOM 651 N N . LYS A 1 85 ? 3.882 7.956 2.405 1.00 94.88 85 LYS A N 1
ATOM 652 C CA . LYS A 1 85 ? 5.132 7.976 1.639 1.00 94.88 85 LYS A CA 1
ATOM 653 C C . LYS A 1 85 ? 6.139 6.938 2.135 1.00 94.88 85 LYS A C 1
ATOM 655 O O . LYS A 1 85 ? 6.762 6.276 1.316 1.00 94.88 85 LYS A O 1
ATOM 660 N N . ASN A 1 86 ? 6.295 6.794 3.450 1.00 93.06 86 ASN A N 1
ATOM 661 C CA . ASN A 1 86 ? 7.203 5.808 4.037 1.00 93.06 86 ASN A CA 1
ATOM 662 C C . ASN A 1 86 ? 6.759 4.373 3.732 1.00 93.06 86 ASN A C 1
ATOM 664 O O . ASN A 1 86 ? 7.595 3.536 3.415 1.00 93.06 86 ASN A O 1
ATOM 668 N N . ALA A 1 87 ? 5.458 4.094 3.795 1.00 93.75 87 ALA A N 1
ATOM 669 C CA . ALA A 1 87 ? 4.936 2.768 3.484 1.00 93.75 87 ALA A CA 1
ATOM 670 C C . ALA A 1 87 ? 5.047 2.437 1.990 1.00 93.75 87 ALA A C 1
ATOM 672 O O . ALA A 1 87 ? 5.427 1.327 1.630 1.00 93.75 87 ALA A O 1
ATOM 673 N N . ILE A 1 88 ? 4.795 3.418 1.113 1.00 93.25 88 ILE A N 1
ATOM 674 C CA . ILE A 1 88 ? 5.082 3.292 -0.322 1.00 93.25 88 ILE A CA 1
ATOM 675 C C . ILE A 1 88 ? 6.568 3.011 -0.535 1.00 93.25 88 ILE A C 1
ATOM 677 O O . ILE A 1 88 ? 6.905 2.122 -1.304 1.00 93.25 88 ILE A O 1
ATOM 681 N N . ASP A 1 89 ? 7.455 3.718 0.165 1.00 90.12 89 ASP A N 1
ATOM 682 C CA . ASP A 1 89 ? 8.891 3.476 0.071 1.00 90.12 89 ASP A CA 1
ATOM 683 C C . ASP A 1 89 ? 9.263 2.055 0.494 1.00 90.12 89 ASP A C 1
ATOM 685 O O . ASP A 1 89 ? 10.031 1.395 -0.197 1.00 90.12 89 ASP A O 1
ATOM 689 N N . GLN A 1 90 ? 8.670 1.537 1.570 1.00 87.94 90 GLN A N 1
ATOM 690 C CA . GLN A 1 90 ? 8.847 0.147 1.993 1.00 87.94 90 GLN A CA 1
ATOM 691 C C . GLN A 1 90 ? 8.338 -0.836 0.925 1.00 87.94 90 GLN A C 1
ATOM 693 O O . GLN A 1 90 ? 9.062 -1.773 0.592 1.00 87.94 90 GLN A O 1
ATOM 698 N N . LEU A 1 91 ? 7.157 -0.587 0.342 1.00 87.62 91 LEU A N 1
ATOM 699 C CA . LEU A 1 91 ? 6.549 -1.351 -0.766 1.00 87.62 91 LEU A CA 1
ATOM 700 C C . LEU A 1 91 ? 7.281 -1.245 -2.103 1.00 87.62 91 LEU A C 1
ATOM 702 O O . LEU A 1 91 ? 7.184 -2.144 -2.937 1.00 87.62 91 LEU A O 1
ATOM 706 N N . TYR A 1 92 ? 8.027 -0.177 -2.327 1.00 79.69 92 TYR A N 1
ATOM 707 C CA . TYR A 1 92 ? 8.745 0.016 -3.572 1.00 79.69 92 TYR A CA 1
ATOM 708 C C . TYR A 1 92 ? 10.186 -0.486 -3.450 1.00 79.69 92 TYR A C 1
ATOM 710 O O . TYR A 1 92 ? 10.608 -1.340 -4.227 1.00 79.69 92 TYR A O 1
ATOM 718 N N . SER A 1 93 ? 10.925 -0.039 -2.428 1.00 71.56 93 SER A N 1
ATOM 719 C CA . SER A 1 93 ? 12.346 -0.359 -2.224 1.00 71.56 93 SER A CA 1
ATOM 720 C C . SER A 1 93 ? 12.583 -1.844 -1.934 1.00 71.56 93 SER A C 1
ATOM 722 O O . SER A 1 93 ? 13.320 -2.501 -2.672 1.00 71.56 93 SER A O 1
ATOM 724 N N . ARG A 1 94 ? 11.904 -2.420 -0.930 1.00 68.56 94 ARG A N 1
ATOM 725 C CA . ARG A 1 94 ? 12.183 -3.785 -0.431 1.00 68.56 94 ARG A CA 1
ATOM 726 C C . ARG A 1 94 ? 11.843 -4.881 -1.438 1.00 68.56 94 ARG A C 1
ATOM 728 O O . ARG A 1 94 ? 12.422 -5.962 -1.401 1.00 68.56 94 ARG A O 1
ATOM 735 N N . TYR A 1 95 ? 10.939 -4.586 -2.365 1.00 63.34 95 TYR A N 1
ATOM 736 C CA . TYR A 1 95 ? 10.430 -5.542 -3.349 1.00 63.34 95 TYR A CA 1
ATOM 737 C C . TYR A 1 95 ? 11.015 -5.303 -4.750 1.00 63.34 95 TYR A C 1
ATOM 739 O O . TYR A 1 95 ? 10.733 -6.045 -5.696 1.00 63.34 95 TYR A O 1
ATOM 747 N N . SER A 1 96 ? 11.863 -4.278 -4.889 1.00 53.12 96 SER A N 1
ATOM 748 C CA . SER A 1 96 ? 12.596 -3.975 -6.114 1.00 53.12 96 SER A CA 1
ATOM 749 C C . SER A 1 96 ? 13.909 -4.760 -6.245 1.00 53.12 96 SER A C 1
ATOM 751 O O . SER A 1 96 ? 14.267 -5.085 -7.375 1.00 53.12 96 SER A O 1
ATOM 753 N N . GLU A 1 97 ? 14.587 -5.120 -5.151 1.00 49.16 97 GLU A N 1
ATOM 754 C CA . GLU A 1 97 ? 15.909 -5.774 -5.220 1.00 49.16 97 GLU A CA 1
ATOM 755 C C . GLU A 1 97 ? 15.855 -7.290 -5.474 1.00 49.16 97 GLU A C 1
ATOM 757 O O . GLU A 1 97 ? 16.755 -7.837 -6.102 1.00 49.16 97 GLU A O 1
ATOM 762 N N . ASN A 1 98 ? 14.769 -7.968 -5.085 1.00 48.38 98 ASN A N 1
ATOM 763 C CA . ASN A 1 98 ? 14.661 -9.432 -5.197 1.00 48.38 98 ASN A CA 1
ATOM 764 C C . ASN A 1 98 ? 13.898 -9.935 -6.427 1.00 48.38 98 ASN A C 1
ATOM 766 O O . ASN A 1 98 ? 13.736 -11.145 -6.592 1.00 48.38 98 ASN A O 1
ATOM 770 N N . GLN A 1 99 ? 13.387 -9.044 -7.276 1.00 51.50 99 GLN A N 1
ATOM 771 C CA . GLN A 1 99 ? 12.695 -9.466 -8.488 1.00 51.50 99 GLN A CA 1
ATOM 772 C C . GLN A 1 99 ? 13.625 -9.371 -9.685 1.00 51.50 99 GLN A C 1
ATOM 774 O O . GLN A 1 99 ? 13.959 -8.286 -10.160 1.00 51.50 99 GLN A O 1
ATOM 779 N N . THR A 1 100 ? 14.019 -10.566 -10.114 1.00 45.91 100 THR A N 1
ATOM 780 C CA . THR A 1 100 ? 14.671 -10.921 -11.366 1.00 45.91 100 THR A CA 1
ATOM 781 C C . THR A 1 100 ? 14.351 -9.963 -12.508 1.00 45.91 100 THR A C 1
ATOM 783 O O . THR A 1 100 ? 13.219 -9.532 -12.712 1.00 45.91 100 THR A O 1
ATOM 786 N N . ILE A 1 101 ? 15.405 -9.705 -13.274 1.00 44.50 101 ILE A N 1
ATOM 787 C CA . ILE A 1 101 ? 15.564 -8.883 -14.480 1.00 44.50 101 ILE A CA 1
ATOM 788 C C . ILE A 1 101 ? 14.480 -9.111 -15.563 1.00 44.50 101 ILE A C 1
ATOM 790 O O . ILE A 1 101 ? 14.386 -8.341 -16.515 1.00 44.50 101 ILE A O 1
ATOM 794 N N . GLU A 1 102 ? 13.594 -10.093 -15.401 1.00 40.16 102 GLU A N 1
ATOM 795 C CA . GLU A 1 102 ? 12.577 -10.467 -16.375 1.00 40.16 102 GLU A CA 1
ATOM 796 C C . GLU A 1 102 ? 11.190 -10.586 -15.732 1.00 40.16 102 GLU A C 1
ATOM 798 O O . GLU A 1 102 ? 10.862 -11.552 -15.051 1.00 40.16 102 GLU A O 1
ATOM 803 N N . GLY A 1 103 ? 10.375 -9.556 -15.956 1.00 46.72 103 GLY A N 1
ATOM 804 C CA . GLY A 1 103 ? 9.139 -9.673 -16.733 1.00 46.72 103 GLY A CA 1
ATOM 805 C C . GLY A 1 103 ? 7.994 -10.585 -16.292 1.00 46.72 103 GLY A C 1
ATOM 806 O O . GLY A 1 103 ? 6.980 -10.512 -16.973 1.00 46.72 103 GLY A O 1
ATOM 807 N N . ASP A 1 104 ? 8.072 -11.399 -15.235 1.00 43.41 104 ASP A N 1
ATOM 808 C CA . ASP A 1 104 ? 7.005 -12.381 -15.005 1.00 43.41 104 ASP A CA 1
ATOM 809 C C . ASP A 1 104 ? 6.456 -12.498 -13.576 1.00 43.41 104 ASP A C 1
ATOM 811 O O . ASP A 1 104 ? 7.140 -12.843 -12.613 1.00 43.41 104 ASP A O 1
ATOM 815 N N . LYS A 1 105 ? 5.129 -12.297 -13.528 1.00 51.00 105 LYS A N 1
ATOM 816 C CA . LYS A 1 105 ? 4.162 -12.442 -12.429 1.00 51.00 105 LYS A CA 1
ATOM 817 C C . LYS A 1 105 ? 4.223 -11.349 -11.356 1.00 51.00 105 LYS A C 1
ATOM 819 O O . LYS A 1 105 ? 4.875 -11.487 -10.324 1.00 51.00 105 LYS A O 1
ATOM 824 N N . ASN A 1 106 ? 3.425 -10.308 -11.616 1.00 67.75 106 ASN A N 1
ATOM 825 C CA . ASN A 1 106 ? 3.037 -9.232 -10.704 1.00 67.75 106 ASN A CA 1
ATOM 826 C C . ASN A 1 106 ? 2.752 -9.784 -9.304 1.00 67.75 106 ASN A C 1
ATOM 828 O O . ASN A 1 106 ? 1.779 -10.507 -9.099 1.00 67.75 106 ASN A O 1
ATOM 832 N N . ILE A 1 107 ? 3.638 -9.474 -8.359 1.00 80.31 107 ILE A N 1
ATOM 833 C CA . ILE A 1 107 ? 3.286 -9.539 -6.945 1.00 80.31 107 ILE A CA 1
ATOM 834 C C . ILE A 1 107 ? 2.274 -8.425 -6.723 1.00 80.31 107 ILE A C 1
ATOM 836 O O . ILE A 1 107 ? 2.556 -7.272 -7.056 1.00 80.31 107 ILE A O 1
ATOM 840 N N . ASP A 1 108 ? 1.135 -8.760 -6.136 1.00 86.06 108 ASP A N 1
ATOM 841 C CA . ASP A 1 108 ? 0.164 -7.750 -5.749 1.00 86.06 108 ASP A CA 1
ATOM 842 C C . ASP A 1 108 ? 0.656 -7.037 -4.484 1.00 86.06 108 ASP A C 1
ATOM 844 O O . ASP A 1 108 ? 0.818 -7.649 -3.422 1.00 86.06 108 ASP A O 1
ATOM 848 N N . LEU A 1 109 ? 0.923 -5.738 -4.597 1.00 91.06 109 LEU A N 1
ATOM 849 C CA . LEU A 1 109 ? 1.347 -4.911 -3.473 1.00 91.06 109 LEU A CA 1
ATOM 850 C C . LEU A 1 109 ? 0.131 -4.210 -2.876 1.00 91.06 109 LEU A C 1
ATOM 852 O O . LEU A 1 109 ? -0.593 -3.504 -3.578 1.00 91.06 109 LEU A O 1
ATOM 856 N N . TYR A 1 110 ? -0.064 -4.364 -1.572 1.00 93.62 110 TYR A N 1
ATOM 857 C CA . TYR A 1 110 ? -1.154 -3.741 -0.834 1.00 93.62 110 TYR A CA 1
ATOM 858 C C . TYR A 1 110 ? -0.603 -2.811 0.244 1.00 93.62 110 TYR A C 1
ATOM 860 O O . TYR A 1 110 ? 0.263 -3.193 1.028 1.00 93.62 110 TYR A O 1
ATOM 868 N N . LEU A 1 111 ? -1.148 -1.600 0.309 1.00 95.81 111 LEU A N 1
ATOM 869 C CA . LEU A 1 111 ? -0.937 -0.661 1.403 1.00 95.81 111 LEU A CA 1
ATOM 870 C C . LEU A 1 111 ? -2.245 -0.490 2.170 1.00 95.81 111 LEU A C 1
ATOM 872 O O . LEU A 1 111 ? -3.203 0.060 1.632 1.00 95.81 111 LEU A O 1
ATOM 876 N N . ILE A 1 112 ? -2.286 -0.918 3.428 1.00 96.38 112 ILE A N 1
ATOM 877 C CA . ILE A 1 112 ? -3.462 -0.758 4.287 1.00 96.38 112 ILE A CA 1
ATOM 878 C C . ILE A 1 112 ? -3.216 0.362 5.298 1.00 96.38 112 ILE A C 1
ATOM 880 O O . ILE A 1 112 ? -2.347 0.269 6.160 1.00 96.38 112 ILE A O 1
ATOM 884 N N . LEU A 1 113 ? -3.998 1.433 5.215 1.00 95.44 113 LEU A N 1
ATOM 885 C CA . LEU A 1 113 ? -3.951 2.542 6.162 1.00 95.44 113 LEU A CA 1
ATOM 886 C C . LEU A 1 113 ? -5.102 2.407 7.160 1.00 95.44 113 LEU A C 1
ATOM 888 O O . LEU A 1 113 ? -6.260 2.654 6.828 1.00 95.44 113 LEU A O 1
ATOM 892 N N . PHE A 1 114 ? -4.787 2.031 8.394 1.00 93.75 114 PHE A N 1
ATOM 893 C CA . PHE A 1 114 ? -5.745 1.986 9.493 1.00 93.75 114 PHE A CA 1
ATOM 894 C C . PHE A 1 114 ? -5.890 3.386 10.097 1.00 93.75 114 PHE A C 1
ATOM 896 O O . PHE A 1 114 ? -4.915 3.930 10.602 1.00 93.75 114 PHE A O 1
ATOM 903 N N . ALA A 1 115 ? -7.076 3.994 10.064 1.00 90.75 115 ALA A N 1
ATOM 904 C CA . ALA A 1 115 ? -7.287 5.371 10.521 1.00 90.75 115 ALA A CA 1
ATOM 905 C C . ALA A 1 115 ? -8.182 5.454 11.768 1.00 90.75 115 ALA A C 1
ATOM 907 O O . ALA A 1 115 ? -9.258 4.856 11.805 1.00 90.75 115 ALA A O 1
ATOM 908 N N . TYR A 1 116 ? -7.758 6.239 12.770 1.00 86.44 116 TYR A N 1
ATOM 909 C CA . TYR A 1 116 ? -8.616 6.657 13.890 1.00 86.44 116 TYR A CA 1
ATOM 910 C C . TYR A 1 116 ? -9.445 7.868 13.477 1.00 86.44 116 TYR A C 1
ATOM 912 O O . TYR A 1 116 ? -8.907 8.968 13.395 1.00 86.44 116 TYR A O 1
ATOM 920 N N . ASP A 1 117 ? -10.735 7.655 13.195 1.00 69.00 117 ASP A N 1
ATOM 921 C CA . ASP A 1 117 ? -11.774 8.692 13.072 1.00 69.00 117 ASP A CA 1
ATOM 922 C C . ASP A 1 117 ? -11.346 9.960 12.303 1.00 69.00 117 ASP A C 1
ATOM 924 O O . ASP A 1 117 ? -11.738 11.083 12.650 1.00 69.00 117 ASP A O 1
ATOM 928 N N . LYS A 1 118 ? -10.510 9.800 11.265 1.00 72.50 118 LYS A N 1
ATOM 929 C CA . LYS A 1 118 ? -9.962 10.920 10.494 1.00 72.50 118 LYS A CA 1
ATOM 930 C C . LYS A 1 118 ? -10.982 11.418 9.480 1.00 72.50 118 LYS A C 1
ATOM 932 O O . LYS A 1 118 ? -11.727 10.648 8.882 1.00 72.50 118 LYS A O 1
ATOM 937 N N . ASN A 1 119 ? -10.960 12.725 9.227 1.00 77.50 119 ASN A N 1
ATOM 938 C CA . ASN A 1 119 ? -11.706 13.305 8.116 1.00 77.50 119 ASN A CA 1
ATOM 939 C C . ASN A 1 119 ? -11.143 12.770 6.786 1.00 77.50 119 ASN A C 1
ATOM 941 O O . ASN A 1 119 ? -10.014 13.099 6.404 1.00 77.50 119 ASN A O 1
ATOM 945 N N . PHE A 1 120 ? -11.945 11.964 6.088 1.00 78.56 120 PHE A N 1
ATOM 946 C CA . PHE A 1 120 ? -11.557 11.306 4.842 1.00 78.56 120 PHE A CA 1
ATOM 947 C C . PHE A 1 120 ? -11.135 12.277 3.743 1.00 78.56 120 PHE A C 1
ATOM 949 O O . PHE A 1 120 ? -10.149 12.009 3.066 1.00 78.56 120 PHE A O 1
ATOM 956 N N . ASN A 1 121 ? -11.792 13.429 3.597 1.00 78.94 121 ASN A N 1
ATOM 957 C CA . ASN A 1 121 ? -11.472 14.373 2.521 1.00 78.94 121 ASN A CA 1
ATOM 958 C C . ASN A 1 121 ? -10.043 14.924 2.654 1.00 78.94 121 ASN A C 1
ATOM 960 O O . ASN A 1 121 ? -9.280 14.966 1.683 1.00 78.94 121 ASN A O 1
ATOM 964 N N . ASN A 1 122 ? -9.652 15.286 3.878 1.00 81.44 122 ASN A N 1
ATOM 965 C CA . ASN A 1 122 ? -8.299 15.769 4.159 1.00 81.44 122 ASN A CA 1
ATOM 966 C C . ASN A 1 122 ? -7.273 14.642 3.991 1.00 81.44 122 ASN A C 1
ATOM 968 O O . ASN A 1 122 ? -6.224 14.836 3.379 1.00 81.44 122 ASN A O 1
ATOM 972 N N . MET A 1 123 ? -7.601 13.447 4.485 1.00 87.19 123 MET A N 1
ATOM 973 C CA . MET A 1 123 ? -6.740 12.269 4.391 1.00 87.19 123 MET A CA 1
ATOM 974 C C . MET A 1 123 ? -6.481 11.858 2.935 1.00 87.19 123 MET A C 1
ATOM 976 O O . MET A 1 123 ? -5.331 11.642 2.566 1.00 87.19 123 MET A O 1
ATOM 980 N N . ILE A 1 124 ? -7.516 11.822 2.092 1.00 87.44 124 ILE A N 1
ATOM 981 C CA . ILE A 1 124 ? -7.408 11.516 0.658 1.00 87.44 124 ILE A CA 1
ATOM 982 C C . ILE A 1 124 ? -6.471 12.506 -0.037 1.00 87.44 124 ILE A C 1
ATOM 984 O O . ILE A 1 124 ? -5.642 12.097 -0.849 1.00 87.44 124 ILE A O 1
ATOM 988 N N . THR A 1 125 ? -6.565 13.796 0.292 1.00 90.19 125 THR A N 1
ATOM 989 C CA . THR A 1 125 ? -5.685 14.823 -0.285 1.00 90.19 125 THR A CA 1
ATOM 990 C C . THR A 1 125 ? -4.226 14.581 0.107 1.00 90.19 125 THR A C 1
ATOM 992 O O . THR A 1 125 ? -3.354 14.550 -0.760 1.00 90.19 125 THR A O 1
ATOM 995 N N . SER A 1 126 ? -3.951 14.308 1.387 1.00 93.06 126 SER A N 1
ATOM 996 C CA . SER A 1 126 ? -2.601 13.955 1.850 1.00 93.06 126 SER A CA 1
ATOM 997 C C . SER A 1 126 ? -2.067 12.665 1.218 1.00 93.06 126 SER A C 1
ATOM 999 O O . SER A 1 126 ? -0.884 12.595 0.895 1.00 93.06 126 SER A O 1
ATOM 1001 N N . ILE A 1 127 ? -2.918 11.656 1.011 1.00 94.62 127 ILE A N 1
ATOM 1002 C CA . ILE A 1 127 ? -2.547 10.401 0.340 1.00 94.62 127 ILE A CA 1
ATOM 1003 C C . ILE A 1 127 ? -2.189 10.659 -1.128 1.00 94.62 127 ILE A C 1
ATOM 1005 O O . ILE A 1 127 ? -1.140 10.213 -1.587 1.00 94.62 127 ILE A O 1
ATOM 1009 N N . LYS A 1 128 ? -3.015 11.417 -1.862 1.00 93.50 128 LYS A N 1
ATOM 1010 C CA . LYS A 1 128 ? -2.737 11.792 -3.260 1.00 93.50 128 LYS A CA 1
ATOM 1011 C C . LYS A 1 128 ? -1.407 12.533 -3.382 1.00 93.50 128 LYS A C 1
ATOM 1013 O O . LYS A 1 128 ? -0.592 12.181 -4.232 1.00 93.50 128 LYS A O 1
ATOM 1018 N N . ASN A 1 129 ? -1.168 13.499 -2.496 1.00 94.94 129 ASN A N 1
ATOM 1019 C CA . ASN A 1 129 ? 0.096 14.229 -2.451 1.00 94.94 129 ASN A CA 1
ATOM 1020 C C . ASN A 1 129 ? 1.270 13.291 -2.163 1.00 94.94 129 ASN A C 1
ATOM 1022 O O . ASN A 1 129 ? 2.276 13.367 -2.859 1.00 94.94 129 ASN A O 1
ATOM 1026 N N . ALA A 1 130 ? 1.135 12.360 -1.211 1.00 96.44 130 ALA A N 1
ATOM 1027 C CA . ALA A 1 130 ? 2.179 11.381 -0.911 1.00 96.44 130 ALA A CA 1
ATOM 1028 C C . ALA A 1 130 ? 2.553 10.537 -2.136 1.00 96.44 130 ALA A C 1
ATOM 1030 O O . ALA A 1 130 ? 3.737 10.411 -2.447 1.00 96.44 130 ALA A O 1
ATOM 1031 N N . ILE A 1 131 ? 1.550 9.998 -2.839 1.00 95.88 131 ILE A N 1
ATOM 1032 C CA . ILE A 1 131 ? 1.728 9.162 -4.036 1.00 95.88 131 ILE A CA 1
ATOM 1033 C C . ILE A 1 131 ? 2.423 9.964 -5.144 1.00 95.88 131 ILE A C 1
ATOM 1035 O O . ILE A 1 131 ? 3.434 9.525 -5.699 1.00 95.88 131 ILE A O 1
ATOM 1039 N N . TYR A 1 132 ? 1.927 11.163 -5.446 1.00 95.44 132 TYR A N 1
ATOM 1040 C CA . TYR A 1 132 ? 2.502 11.999 -6.497 1.00 95.44 132 TYR A CA 1
ATOM 1041 C C . TYR A 1 132 ? 3.923 12.461 -6.144 1.00 95.44 132 TYR A C 1
ATOM 1043 O O . TYR A 1 132 ? 4.852 12.293 -6.935 1.00 95.44 132 TYR A O 1
ATOM 1051 N N . ASN A 1 133 ? 4.136 12.958 -4.924 1.00 95.62 133 ASN A N 1
ATOM 1052 C CA . ASN A 1 133 ? 5.440 13.431 -4.463 1.00 95.62 133 ASN A CA 1
ATOM 1053 C C . ASN A 1 133 ? 6.471 12.298 -4.374 1.00 95.62 133 ASN A C 1
ATOM 1055 O O . ASN A 1 133 ? 7.663 12.543 -4.576 1.00 95.62 133 ASN A O 1
ATOM 1059 N N . TYR A 1 134 ? 6.049 11.064 -4.073 1.00 94.88 134 TYR A N 1
ATOM 1060 C CA . TYR A 1 134 ? 6.930 9.897 -4.135 1.00 94.88 134 TYR A CA 1
ATOM 1061 C C . TYR A 1 134 ? 7.386 9.620 -5.570 1.00 94.88 134 TYR A C 1
ATOM 1063 O O . TYR A 1 134 ? 8.587 9.466 -5.789 1.00 94.88 134 TYR A O 1
ATOM 1071 N N . SER A 1 135 ? 6.468 9.635 -6.545 1.00 93.88 135 SER A N 1
ATOM 1072 C CA . SER A 1 135 ? 6.818 9.425 -7.959 1.00 93.88 135 SER A CA 1
ATOM 1073 C C . SER A 1 135 ? 7.808 10.475 -8.468 1.00 93.88 135 SER A C 1
ATOM 1075 O O . SER A 1 135 ? 8.851 10.128 -9.012 1.00 93.88 135 SER A O 1
ATOM 1077 N N . LYS A 1 136 ? 7.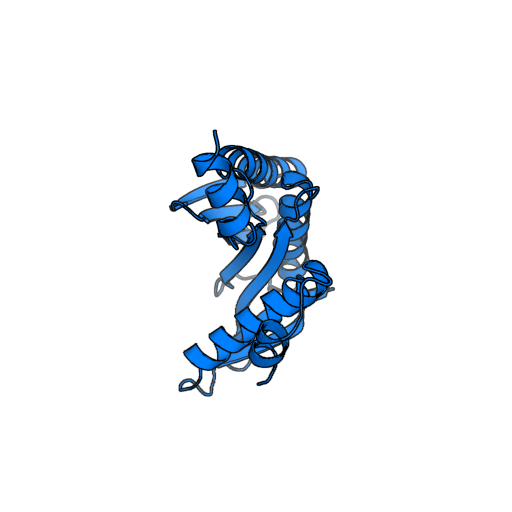555 11.760 -8.178 1.00 95.00 136 LYS A N 1
ATOM 1078 C CA . LYS A 1 136 ? 8.431 12.867 -8.578 1.00 95.00 136 LYS A CA 1
ATOM 1079 C C . LYS A 1 136 ? 9.810 12.787 -7.942 1.00 95.00 136 LYS A C 1
ATOM 1081 O O . LYS A 1 136 ? 10.797 13.001 -8.631 1.00 95.00 136 LYS A O 1
ATOM 1086 N N . LYS A 1 137 ? 9.895 12.464 -6.647 1.00 93.88 137 LYS A N 1
ATOM 1087 C CA . LYS A 1 137 ? 11.184 12.336 -5.949 1.00 93.88 137 LYS A CA 1
ATOM 1088 C C . LYS A 1 137 ? 12.052 11.221 -6.546 1.00 93.88 137 LYS A C 1
ATOM 1090 O O . LYS A 1 137 ? 13.270 11.353 -6.541 1.00 93.88 137 LYS A O 1
ATOM 1095 N N . ASN A 1 138 ? 11.432 10.137 -7.003 1.00 90.19 138 ASN A N 1
ATOM 1096 C CA . ASN A 1 138 ? 12.127 8.943 -7.481 1.00 90.19 138 ASN A CA 1
ATOM 1097 C C . ASN A 1 138 ? 12.152 8.827 -9.016 1.00 90.19 138 ASN A C 1
ATOM 1099 O O . ASN A 1 138 ? 12.510 7.772 -9.521 1.00 90.19 138 ASN A O 1
ATOM 1103 N N . ASN A 1 139 ? 11.783 9.889 -9.748 1.00 90.75 139 ASN A N 1
ATOM 1104 C CA . ASN A 1 139 ? 11.719 9.919 -11.217 1.00 90.75 139 ASN A CA 1
ATOM 1105 C C . ASN A 1 139 ? 10.900 8.767 -11.830 1.00 90.75 139 ASN A C 1
ATOM 1107 O O . ASN A 1 139 ? 11.291 8.181 -12.833 1.00 90.75 139 ASN A O 1
ATOM 1111 N N . LEU A 1 140 ? 9.758 8.451 -11.219 1.00 91.06 140 LEU A N 1
ATOM 1112 C CA . LEU A 1 140 ? 8.852 7.402 -11.681 1.00 91.06 140 LEU A CA 1
ATOM 1113 C C . LEU A 1 140 ? 7.707 8.001 -12.502 1.00 91.06 140 LEU A C 1
ATOM 1115 O O . LEU A 1 140 ? 7.143 9.038 -12.136 1.00 91.06 140 LEU A O 1
ATOM 1119 N N . GLU A 1 141 ? 7.314 7.307 -13.566 1.00 92.69 141 GLU A N 1
ATOM 1120 C CA . GLU A 1 141 ? 6.022 7.510 -14.217 1.00 92.69 141 GLU A CA 1
ATOM 1121 C C . GLU A 1 141 ? 4.915 7.049 -13.253 1.00 92.69 141 GLU A C 1
ATOM 1123 O O . GLU A 1 141 ? 5.009 5.981 -12.644 1.00 92.69 141 GLU A O 1
ATOM 1128 N N . TYR A 1 142 ? 3.879 7.872 -13.082 1.00 93.31 142 TYR A N 1
ATOM 1129 C CA . TYR A 1 142 ? 2.725 7.588 -12.226 1.00 93.31 142 TYR A CA 1
ATOM 1130 C C . TYR A 1 142 ? 1.460 7.533 -13.072 1.00 93.31 142 TYR A C 1
ATOM 1132 O O . TYR A 1 142 ? 1.151 8.492 -13.781 1.00 93.31 142 TYR A O 1
ATOM 1140 N N . GLU A 1 143 ? 0.710 6.445 -12.930 1.00 93.81 143 GLU A N 1
ATOM 1141 C CA . GLU A 1 143 ? -0.602 6.271 -13.541 1.00 93.81 143 GLU A CA 1
ATOM 1142 C C . GLU A 1 143 ? -1.643 5.928 -12.470 1.00 93.81 143 GLU A C 1
ATOM 1144 O O . GLU A 1 143 ? -1.445 5.059 -11.615 1.00 93.81 143 GLU A O 1
ATOM 1149 N N . ASP A 1 144 ? -2.764 6.641 -12.508 1.00 93.81 144 ASP A N 1
ATOM 1150 C CA . ASP A 1 144 ? -3.922 6.405 -11.654 1.00 93.81 144 ASP A CA 1
ATOM 1151 C C . ASP A 1 144 ? -4.846 5.399 -12.348 1.00 93.81 144 ASP A C 1
ATOM 1153 O O . ASP A 1 144 ? -5.391 5.701 -13.406 1.00 93.81 144 ASP A O 1
ATOM 1157 N N . ILE A 1 145 ? -4.989 4.199 -11.783 1.00 94.81 145 ILE A N 1
ATOM 1158 C CA . ILE A 1 145 ? -5.646 3.073 -12.463 1.00 94.81 145 ILE A CA 1
ATOM 1159 C C . ILE A 1 145 ? -7.123 2.988 -12.092 1.00 94.81 145 ILE A C 1
ATOM 1161 O O . ILE A 1 145 ? -7.975 2.824 -12.959 1.00 94.81 145 ILE A O 1
ATOM 1165 N N . ASP A 1 146 ? -7.427 3.041 -10.794 1.00 93.50 146 ASP A N 1
ATOM 1166 C CA . ASP A 1 146 ? -8.796 2.923 -10.293 1.00 93.50 146 ASP A CA 1
ATOM 1167 C C . ASP A 1 146 ? -8.945 3.586 -8.918 1.00 93.50 146 ASP A C 1
ATOM 1169 O O . ASP A 1 146 ? -7.987 3.701 -8.146 1.00 93.50 146 ASP A O 1
ATOM 1173 N N . ARG A 1 147 ? -10.164 4.016 -8.591 1.00 90.56 147 ARG A N 1
ATOM 1174 C CA . ARG A 1 147 ? -10.501 4.650 -7.316 1.00 90.56 147 ARG A CA 1
ATOM 1175 C C . ARG A 1 147 ? -11.839 4.151 -6.802 1.00 90.56 147 ARG A C 1
ATOM 1177 O O . ARG A 1 147 ? -12.845 4.166 -7.499 1.00 90.56 147 ARG A O 1
ATOM 1184 N N . THR A 1 148 ? -11.852 3.824 -5.518 1.00 88.50 148 THR A N 1
ATOM 1185 C CA . THR A 1 148 ? -13.063 3.515 -4.757 1.00 88.50 148 THR A CA 1
ATOM 1186 C C . THR A 1 148 ? -13.227 4.532 -3.632 1.00 88.50 148 THR A C 1
ATOM 1188 O O . THR A 1 148 ? -12.343 5.356 -3.392 1.00 88.50 148 THR A O 1
ATOM 1191 N N . GLU A 1 149 ? -14.344 4.469 -2.908 1.00 82.81 149 GLU A N 1
ATOM 1192 C CA . GLU A 1 149 ? -14.585 5.321 -1.736 1.00 82.81 149 GLU A CA 1
ATOM 1193 C C . GLU A 1 149 ? -13.458 5.217 -0.694 1.00 82.81 149 GLU A C 1
ATOM 1195 O O . GLU A 1 149 ? -13.044 6.217 -0.112 1.00 82.81 149 GLU A O 1
ATOM 1200 N N . ASN A 1 150 ? -12.910 4.011 -0.519 1.00 86.12 150 ASN A N 1
ATOM 1201 C CA . ASN A 1 150 ? -11.949 3.698 0.534 1.00 86.12 150 ASN A CA 1
ATOM 1202 C C . ASN A 1 150 ? -10.569 3.315 -0.004 1.00 86.12 150 ASN A C 1
ATOM 1204 O O . ASN A 1 150 ? -9.766 2.746 0.729 1.00 86.12 150 ASN A O 1
ATOM 1208 N N . GLY A 1 151 ? -10.259 3.581 -1.272 1.00 90.50 151 GLY A N 1
ATOM 1209 C CA . GLY A 1 151 ? -8.985 3.135 -1.821 1.00 90.50 151 GLY A CA 1
ATOM 1210 C C . GLY A 1 151 ? -8.641 3.682 -3.192 1.00 90.50 151 GLY A C 1
ATOM 1211 O O . GLY A 1 151 ? -9.482 4.201 -3.922 1.00 90.50 151 GLY A O 1
ATOM 1212 N N . VAL A 1 152 ? -7.369 3.542 -3.539 1.00 94.50 152 VAL A N 1
ATOM 1213 C CA . VAL A 1 152 ? -6.814 3.901 -4.841 1.00 94.50 152 VAL A CA 1
ATOM 1214 C C . VAL A 1 152 ? -5.891 2.792 -5.314 1.00 94.50 152 VAL A C 1
ATOM 1216 O O . VAL A 1 152 ? -5.088 2.257 -4.549 1.00 94.50 152 VAL A O 1
ATOM 1219 N N . LYS A 1 153 ? -6.004 2.465 -6.592 1.00 94.25 153 LYS A N 1
ATOM 1220 C CA . LYS A 1 153 ? -5.104 1.577 -7.305 1.00 94.25 153 LYS A CA 1
ATOM 1221 C C . LYS A 1 153 ? -4.274 2.424 -8.252 1.00 94.25 153 LYS A C 1
ATOM 1223 O O . LYS A 1 153 ? -4.824 3.180 -9.049 1.00 94.25 153 LYS A O 1
ATOM 1228 N N . PHE A 1 154 ? -2.961 2.296 -8.171 1.00 93.88 154 PHE A N 1
ATOM 1229 C CA . PHE A 1 154 ? -2.056 3.058 -9.019 1.00 93.88 154 PHE A CA 1
ATOM 1230 C C . PHE A 1 154 ? -0.861 2.229 -9.463 1.00 93.88 154 PHE A C 1
ATOM 1232 O O . PHE A 1 154 ? -0.525 1.213 -8.851 1.00 93.88 154 PHE A O 1
ATOM 1239 N N . LEU A 1 155 ? -0.232 2.678 -10.541 1.00 91.56 155 LEU A N 1
ATOM 1240 C CA . LEU A 1 155 ? 0.944 2.070 -11.133 1.00 91.56 155 LEU A CA 1
ATOM 1241 C C . LEU A 1 155 ? 2.112 3.052 -11.050 1.00 91.56 155 LEU A C 1
ATOM 1243 O O . LEU A 1 155 ? 1.976 4.229 -11.392 1.00 91.56 155 LEU A O 1
ATOM 1247 N N . TYR A 1 156 ? 3.262 2.554 -10.607 1.00 91.19 156 TYR A N 1
ATOM 1248 C CA . TYR A 1 156 ? 4.539 3.205 -10.853 1.00 91.19 156 TYR A CA 1
ATOM 1249 C C . TYR A 1 156 ? 5.310 2.459 -11.920 1.00 91.19 156 TYR A C 1
ATOM 1251 O O . TYR A 1 156 ? 5.439 1.231 -11.855 1.00 91.19 156 TYR A O 1
ATOM 1259 N N . LYS A 1 157 ? 5.860 3.224 -12.857 1.00 88.94 157 LYS A N 1
ATOM 1260 C CA . LYS A 1 157 ? 6.721 2.716 -13.908 1.00 88.94 157 LYS A CA 1
ATOM 1261 C C . LYS A 1 157 ? 8.092 3.386 -13.855 1.00 88.94 157 LYS A C 1
ATOM 1263 O O . LYS A 1 157 ? 8.215 4.605 -13.784 1.00 88.94 157 LYS A O 1
ATOM 1268 N N . ASP A 1 158 ? 9.118 2.549 -13.841 1.00 86.94 158 ASP A N 1
ATOM 1269 C CA . ASP A 1 158 ? 10.530 2.920 -13.868 1.00 86.94 158 ASP A CA 1
ATOM 1270 C C . ASP A 1 158 ? 11.081 2.564 -15.249 1.00 86.94 158 ASP A C 1
ATOM 1272 O O . ASP A 1 158 ? 11.292 1.379 -15.566 1.00 86.94 158 ASP A O 1
ATOM 1276 N N . THR A 1 159 ? 11.216 3.596 -16.082 1.00 85.69 159 THR A N 1
ATOM 1277 C CA . THR A 1 159 ? 11.617 3.480 -17.482 1.00 85.69 159 THR A CA 1
ATOM 1278 C C . THR A 1 159 ? 13.124 3.281 -17.568 1.00 85.69 159 THR A C 1
ATOM 1280 O O . THR A 1 159 ? 13.907 4.149 -17.195 1.00 85.69 159 THR A O 1
ATOM 1283 N N . ARG A 1 160 ? 13.531 2.098 -18.036 1.00 82.94 160 ARG A N 1
ATOM 1284 C CA . ARG A 1 160 ? 14.937 1.645 -18.030 1.00 82.94 160 ARG A CA 1
ATOM 1285 C C . ARG A 1 160 ? 15.418 1.163 -19.401 1.00 82.94 160 ARG A C 1
ATOM 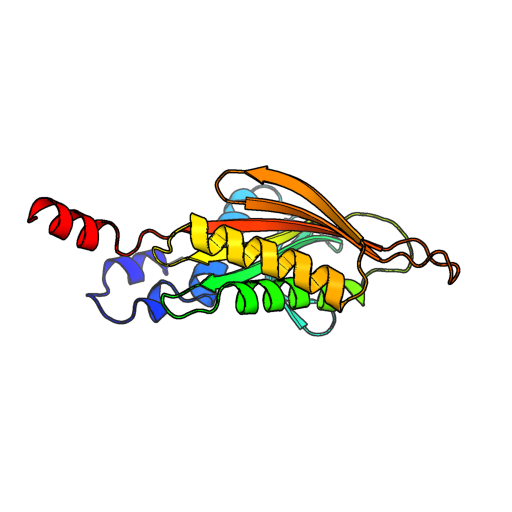1287 O O . ARG A 1 160 ? 16.527 0.642 -19.521 1.00 82.94 160 ARG A O 1
ATOM 1294 N N . GLU A 1 161 ? 14.601 1.380 -20.431 1.00 81.00 161 GLU A N 1
ATOM 1295 C CA . GLU A 1 161 ? 14.889 1.021 -21.825 1.00 81.00 161 GLU A CA 1
ATOM 1296 C C . GLU A 1 161 ? 16.146 1.711 -22.361 1.00 81.00 161 GLU A C 1
ATOM 1298 O O . GLU A 1 161 ? 16.927 1.081 -23.071 1.00 81.00 161 GLU A O 1
ATOM 1303 N N . GLU A 1 162 ? 16.408 2.954 -21.945 1.00 81.38 162 GLU A N 1
ATOM 1304 C CA . GLU A 1 162 ? 17.628 3.699 -22.299 1.00 81.38 162 GLU A CA 1
ATOM 1305 C C . GLU A 1 162 ? 18.917 2.994 -21.837 1.00 81.38 162 GLU A C 1
ATOM 1307 O O . GLU A 1 162 ? 19.996 3.222 -22.380 1.00 81.38 162 GLU A O 1
ATOM 1312 N N . HIS A 1 163 ? 18.806 2.099 -20.853 1.00 79.50 163 HIS A N 1
ATOM 1313 C CA . HIS A 1 163 ? 19.900 1.294 -20.317 1.00 79.50 163 HIS A CA 1
ATOM 1314 C C . HIS A 1 163 ? 19.853 -0.171 -20.787 1.00 79.50 163 HIS A C 1
ATOM 1316 O O . HIS A 1 163 ? 20.587 -1.006 -20.263 1.00 79.50 163 HIS A O 1
ATOM 1322 N N . GLY A 1 164 ? 18.992 -0.503 -21.757 1.00 77.81 164 GLY A N 1
ATOM 1323 C CA . GLY A 1 164 ? 18.838 -1.859 -22.291 1.00 77.81 164 GLY A CA 1
ATOM 1324 C C . GLY A 1 164 ? 18.055 -2.819 -21.388 1.00 77.81 164 GLY A C 1
ATOM 1325 O O . GLY A 1 164 ? 18.069 -4.025 -21.632 1.00 77.81 164 GLY A O 1
ATOM 1326 N N . PHE A 1 165 ? 17.364 -2.317 -20.358 1.00 78.19 165 PHE A N 1
ATOM 1327 C CA . PHE A 1 165 ? 16.526 -3.126 -19.467 1.00 78.19 165 PHE A CA 1
ATOM 1328 C C . PHE A 1 165 ? 15.037 -2.933 -19.764 1.00 78.19 165 PHE A C 1
ATOM 1330 O O . PHE A 1 165 ? 14.603 -1.865 -20.187 1.00 78.19 165 PHE A O 1
ATOM 1337 N N . ARG A 1 166 ? 14.221 -3.954 -19.473 1.00 78.31 166 ARG A N 1
ATOM 1338 C CA . ARG A 1 166 ? 12.758 -3.805 -19.494 1.00 78.31 166 ARG A CA 1
ATOM 1339 C C . ARG A 1 166 ? 12.300 -2.845 -18.394 1.00 78.31 166 ARG A C 1
ATOM 1341 O O . ARG A 1 166 ? 12.837 -2.862 -17.278 1.00 78.31 166 ARG A O 1
ATOM 1348 N N . ASN A 1 167 ? 11.260 -2.066 -18.688 1.00 82.62 167 ASN A N 1
ATOM 1349 C CA . ASN A 1 167 ? 10.634 -1.187 -17.704 1.00 82.62 167 ASN A CA 1
ATOM 1350 C C . ASN A 1 167 ? 10.194 -1.981 -16.472 1.00 82.62 167 ASN A C 1
ATOM 1352 O O . ASN A 1 167 ? 9.743 -3.126 -16.567 1.00 82.62 167 ASN A O 1
ATOM 1356 N N . LYS A 1 168 ? 10.359 -1.379 -15.290 1.00 80.94 168 LYS A N 1
ATOM 1357 C CA . LYS A 1 168 ? 9.757 -1.922 -14.070 1.00 80.94 168 LYS A CA 1
ATOM 1358 C C . LYS A 1 168 ? 8.365 -1.365 -13.941 1.00 80.94 168 LYS A C 1
ATOM 1360 O O . LYS A 1 168 ? 8.214 -0.154 -13.953 1.00 80.94 168 LYS A O 1
ATOM 1365 N N . GLU A 1 169 ? 7.404 -2.228 -13.688 1.00 84.88 169 GLU A N 1
ATOM 1366 C CA . GLU A 1 169 ? 6.045 -1.822 -13.363 1.00 84.88 169 GLU A CA 1
ATOM 1367 C C . GLU A 1 169 ? 5.665 -2.365 -11.990 1.00 84.88 169 GLU A C 1
ATOM 1369 O O . GLU A 1 169 ? 5.983 -3.510 -11.646 1.00 84.88 169 GLU A O 1
ATOM 1374 N N . ARG A 1 170 ? 5.048 -1.519 -11.164 1.00 84.44 170 ARG A N 1
ATOM 1375 C CA . ARG A 1 170 ? 4.638 -1.849 -9.797 1.00 84.44 170 ARG A CA 1
ATOM 1376 C C . ARG A 1 170 ? 3.256 -1.293 -9.529 1.00 84.44 170 ARG A C 1
ATOM 1378 O O . ARG A 1 170 ? 3.072 -0.086 -9.400 1.00 84.44 170 ARG A O 1
ATOM 1385 N N . MET A 1 171 ? 2.294 -2.200 -9.455 1.00 88.94 171 MET A N 1
ATOM 1386 C CA . MET A 1 171 ? 0.909 -1.890 -9.142 1.00 88.94 171 MET A CA 1
ATOM 1387 C C . MET A 1 171 ? 0.709 -1.955 -7.631 1.00 88.94 171 MET A C 1
ATOM 1389 O O . MET A 1 171 ? 1.022 -2.972 -7.014 1.00 88.94 171 MET A O 1
ATOM 1393 N N . ILE A 1 172 ? 0.210 -0.870 -7.041 1.00 92.31 172 ILE A N 1
ATOM 1394 C CA . ILE A 1 172 ? -0.051 -0.764 -5.605 1.00 92.31 172 ILE A CA 1
ATOM 1395 C C . ILE A 1 172 ? -1.540 -0.511 -5.383 1.00 92.31 172 ILE A C 1
ATOM 1397 O O . ILE A 1 172 ? -2.139 0.400 -5.958 1.00 92.31 172 ILE A O 1
ATOM 1401 N N . HIS A 1 173 ? -2.121 -1.322 -4.507 1.00 94.62 173 HIS A N 1
ATOM 1402 C CA . HIS A 1 173 ? -3.487 -1.216 -4.024 1.00 94.62 173 HIS A CA 1
ATOM 1403 C C . HIS A 1 173 ? -3.475 -0.579 -2.637 1.00 94.62 173 HIS A C 1
ATOM 1405 O O . HIS A 1 173 ? -3.162 -1.235 -1.646 1.00 94.62 173 HIS A O 1
ATOM 1411 N N . LEU A 1 174 ? -3.809 0.705 -2.550 1.00 96.00 174 LEU A N 1
ATOM 1412 C CA . LEU A 1 174 ? -3.935 1.402 -1.277 1.00 96.00 174 LEU A CA 1
ATOM 1413 C C . LEU A 1 174 ? -5.388 1.361 -0.816 1.00 96.00 174 LEU A C 1
ATOM 1415 O O . LEU A 1 174 ? -6.276 1.842 -1.517 1.00 96.00 174 LEU A O 1
ATOM 1419 N N . MET A 1 175 ? -5.623 0.828 0.379 1.00 95.12 175 MET A N 1
ATOM 1420 C CA . MET A 1 175 ? -6.932 0.810 1.027 1.00 95.12 175 MET A CA 1
ATOM 1421 C C . MET A 1 175 ? -6.860 1.527 2.370 1.00 95.12 175 MET A C 1
ATOM 1423 O O . MET A 1 175 ? -5.891 1.402 3.116 1.00 95.12 175 MET A O 1
ATOM 1427 N N . VAL A 1 176 ? -7.907 2.272 2.689 1.00 93.56 176 VAL A N 1
ATOM 1428 C CA . VAL A 1 176 ? -8.070 2.991 3.943 1.00 93.56 176 VAL A CA 1
ATOM 1429 C C . VAL A 1 176 ? -9.170 2.315 4.745 1.00 93.56 176 VAL A C 1
ATOM 1431 O O . VAL A 1 176 ? -10.306 2.198 4.294 1.00 93.56 176 VAL A O 1
ATOM 1434 N N . CYS A 1 177 ? -8.835 1.887 5.956 1.00 91.19 177 CYS A N 1
ATOM 1435 C CA . CYS A 1 177 ? -9.766 1.292 6.899 1.00 91.19 177 CYS A CA 1
ATOM 1436 C C . CYS A 1 177 ? -9.993 2.272 8.052 1.00 91.19 177 CYS A C 1
ATOM 1438 O O . CYS A 1 177 ? -9.161 2.379 8.955 1.00 91.19 177 CYS A O 1
ATOM 1440 N N . ASN A 1 178 ? -11.115 2.993 8.037 1.00 87.06 178 ASN A N 1
ATOM 1441 C CA . ASN A 1 178 ? -11.523 3.788 9.193 1.00 87.06 178 ASN A CA 1
ATOM 1442 C C . ASN A 1 178 ? -12.089 2.873 10.277 1.00 87.06 178 ASN A C 1
ATOM 1444 O O . ASN A 1 178 ? -13.001 2.095 10.021 1.00 87.06 178 ASN A O 1
ATOM 1448 N N . MET A 1 179 ? -11.524 2.960 11.477 1.00 86.25 179 MET A N 1
ATOM 1449 C CA . MET A 1 179 ? -11.874 2.071 12.585 1.00 86.25 179 MET A CA 1
ATOM 1450 C C . MET A 1 179 ? -13.009 2.596 13.469 1.00 86.25 179 MET A C 1
ATOM 1452 O O . MET A 1 179 ? -13.446 1.868 14.355 1.00 86.25 179 MET A O 1
ATOM 1456 N N . GLU A 1 180 ? -13.477 3.831 13.248 1.00 76.88 180 GLU A N 1
ATOM 1457 C CA . GLU A 1 180 ? -14.663 4.407 13.912 1.00 76.88 180 GLU A CA 1
ATOM 1458 C C . GLU A 1 180 ? -14.659 4.311 15.455 1.00 76.88 180 GLU A C 1
ATOM 1460 O O . GLU A 1 180 ? -15.697 4.149 16.105 1.00 76.88 180 GLU A O 1
ATOM 1465 N N . ILE A 1 181 ? -13.477 4.390 16.067 1.00 73.12 181 ILE A N 1
ATOM 1466 C CA . ILE A 1 181 ? -13.254 4.053 17.481 1.00 73.12 181 ILE A CA 1
ATOM 1467 C C . ILE A 1 181 ? -13.986 5.023 18.424 1.00 73.12 181 ILE A C 1
ATOM 1469 O O . ILE A 1 181 ? -14.445 4.621 19.494 1.00 73.12 181 ILE A O 1
ATOM 1473 N N . ASP A 1 182 ? -14.141 6.284 18.024 1.00 64.75 182 ASP A N 1
ATOM 1474 C CA . ASP A 1 182 ? -14.814 7.349 18.771 1.00 64.75 182 ASP A CA 1
ATOM 1475 C C . ASP A 1 182 ? -16.178 7.745 18.184 1.00 64.75 182 ASP A C 1
ATOM 1477 O O . ASP A 1 182 ? -16.778 8.737 18.606 1.00 64.75 182 ASP A O 1
ATOM 1481 N N . TYR A 1 183 ? -16.726 6.981 17.236 1.00 59.03 183 TYR A N 1
ATOM 1482 C CA . TYR A 1 183 ? -18.007 7.328 16.614 1.00 59.03 183 TYR A CA 1
ATOM 1483 C C . TYR A 1 183 ? -19.152 7.416 17.641 1.00 59.03 183 TYR A C 1
ATOM 1485 O O . TYR A 1 183 ? -19.975 8.335 17.604 1.00 59.03 183 TYR A O 1
ATOM 1493 N N . LYS A 1 184 ? -19.177 6.508 18.629 1.00 53.31 184 LYS A N 1
ATOM 1494 C CA . LYS A 1 184 ? -20.196 6.494 19.698 1.00 53.31 184 LYS A CA 1
ATOM 1495 C C . LYS A 1 184 ? -20.029 7.607 20.737 1.00 53.31 184 LYS A C 1
ATOM 1497 O O . LYS A 1 184 ? -21.027 8.084 21.265 1.00 53.31 184 LYS A O 1
ATOM 1502 N N . SER A 1 185 ? -18.801 8.030 21.039 1.00 58.38 185 SER A N 1
ATOM 1503 C CA . SER A 1 185 ? -18.568 9.147 21.965 1.00 58.38 185 SER A CA 1
ATOM 1504 C C . SER A 1 185 ? -18.916 10.483 21.304 1.00 58.38 185 SER A C 1
ATOM 1506 O O . SER A 1 185 ? -19.615 11.292 21.903 1.00 58.38 185 SER A O 1
ATOM 1508 N N . LYS A 1 186 ? -18.541 10.673 20.032 1.00 55.75 186 LYS A N 1
ATOM 1509 C CA . LYS A 1 186 ? -18.822 11.903 19.269 1.00 55.75 186 LYS A CA 1
ATOM 1510 C C . LYS A 1 186 ? -20.294 12.062 18.864 1.00 55.75 186 LYS A C 1
ATOM 1512 O O . LYS A 1 186 ? -20.775 13.187 18.755 1.00 55.75 186 LYS A O 1
ATOM 1517 N N . SER A 1 187 ? -21.025 10.970 18.628 1.00 56.53 187 SER A N 1
ATOM 1518 C CA . SER A 1 187 ? -22.467 11.027 18.319 1.00 56.53 187 SER A CA 1
ATOM 1519 C C . SER A 1 187 ? -23.315 11.429 19.529 1.00 56.53 187 SER A C 1
ATOM 1521 O O . SER A 1 187 ? -24.263 12.190 19.363 1.00 56.53 187 SER A O 1
ATOM 1523 N N . ALA A 1 188 ? -22.934 11.006 20.739 1.00 53.38 188 ALA A N 1
ATOM 1524 C CA . ALA A 1 188 ? -23.608 11.399 21.977 1.00 53.38 188 ALA A CA 1
ATOM 1525 C C . ALA A 1 188 ? -23.483 12.906 22.279 1.00 53.38 188 ALA A C 1
ATOM 1527 O O . ALA A 1 188 ? -24.423 13.503 22.810 1.00 53.38 188 ALA A O 1
ATOM 1528 N N . ASP A 1 189 ? -22.359 13.524 21.906 1.00 52.00 189 ASP A N 1
ATOM 1529 C CA . ASP A 1 189 ? -22.138 14.967 22.064 1.00 52.00 189 ASP A CA 1
ATOM 1530 C C . ASP A 1 189 ? -22.931 15.799 21.040 1.00 52.00 189 ASP A C 1
ATOM 1532 O O . ASP A 1 189 ? -23.428 16.869 21.379 1.00 52.00 189 ASP A O 1
ATOM 1536 N N . ARG A 1 190 ? -23.145 15.286 19.817 1.00 50.41 190 ARG A N 1
ATOM 1537 C CA . ARG A 1 190 ? -23.957 15.956 18.776 1.00 50.41 190 ARG A CA 1
ATOM 1538 C C . ARG A 1 190 ? -25.451 16.008 19.088 1.00 50.41 190 ARG A C 1
ATOM 1540 O O . ARG A 1 190 ? -26.137 16.897 18.611 1.00 50.41 190 ARG A O 1
ATOM 1547 N N . THR A 1 191 ? -25.964 15.066 19.872 1.00 51.09 191 THR A N 1
ATOM 1548 C CA . THR A 1 191 ? -27.362 15.081 20.342 1.00 51.09 191 THR A CA 1
ATOM 1549 C C . THR A 1 191 ? -27.601 16.009 21.536 1.00 51.09 191 THR A C 1
ATOM 1551 O O . THR A 1 191 ? -28.737 16.135 21.983 1.00 51.09 191 THR A O 1
ATOM 1554 N N . LYS A 1 192 ? -26.545 16.629 22.082 1.00 49.28 192 LYS A N 1
ATOM 1555 C CA . LYS A 1 192 ? -26.620 17.561 23.219 1.00 49.28 192 LYS A CA 1
ATOM 1556 C C . LYS A 1 192 ? -26.384 19.029 22.835 1.00 49.28 192 LYS A C 1
ATOM 1558 O O . LYS A 1 192 ? -26.446 19.880 23.720 1.00 49.28 192 LYS A O 1
ATOM 1563 N N . SER A 1 193 ? -26.108 19.307 21.561 1.00 39.69 193 SER A N 1
ATOM 1564 C CA . SER A 1 193 ? -26.042 20.649 20.963 1.00 39.69 193 SER A CA 1
ATOM 1565 C C . SER A 1 193 ? -27.316 20.949 20.191 1.00 39.69 193 SER A C 1
ATOM 1567 O O . SER A 1 193 ? -27.813 22.086 20.306 1.00 39.69 193 SER A O 1
#

Organism: NCBI:txid512643

Sequence (193 aa):
NNTLYIISKSNKKNKDFSFGEENLTSILASNLRCIYKENKNIHVTCEAVVGNGRSDVHINLGSKTLGIIEAKLLADNSNVEKQTKNAIDQLYSRYSENQTIEGDKNIDLYLILFAYDKNFNNMITSIKNAIYNYSKKNNLEYEDIDRTENGVKFLYKDTREEHGFRNKERMIHLMVCNMEIDYKSKSADRTKS

Secondary structure (DSSP, 8-state):
--HHHHHTT--S--HHHHS-HHHHHHHHHHHHHHHTTT-TTEEEEEEEEETTEEEEEEEEETTEEEEEEEEEEE-TT--HHHHHHHHHHHHHHTTTSSS-SS----PEEEEEEEESS--HHHHHHHHHHHHHHHHHHTT-EEEEEEEETTEEEEEEEE--GGGT-PPEEEEEEEEEEE--TTHHHHHHHHTT-

Solvent-accessible surface area (backbone atoms only — not comparable to full-atom values): 10954 Å² total; per-residue (Å²): 145,57,70,72,65,54,62,76,68,59,77,92,69,52,6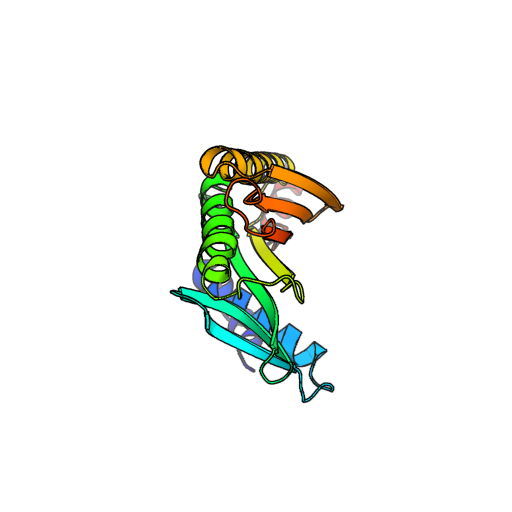9,63,72,70,67,22,55,71,52,50,52,50,50,50,47,51,51,52,43,60,74,37,60,87,43,84,56,54,46,71,40,66,61,37,80,41,64,90,43,66,34,55,32,35,33,27,48,73,93,42,68,48,31,40,33,43,70,45,66,37,47,87,87,50,60,57,30,61,53,48,35,52,49,49,45,52,66,48,56,32,60,54,77,70,56,67,92,62,97,72,76,84,52,45,35,35,38,40,38,40,27,48,69,63,63,60,73,64,49,53,51,32,43,53,49,18,57,53,53,47,27,64,76,68,72,32,49,76,45,85,73,48,77,55,99,49,33,41,32,33,36,40,33,43,85,32,57,95,76,78,37,72,62,46,77,46,54,39,40,37,37,53,45,73,63,53,78,53,52,71,64,55,51,59,54,63,78,73,111